Protein AF-S7QBZ3-F1 (afdb_monomer_lite)

Radius of gyration: 45.77 Å; chains: 1; bounding box: 124×115×125 Å

Secondary structure (DSSP, 8-state):
---PPPPTTHHHHHHHHHHHHHHHHHHHHHHHHHHH--HHHHHHHHHHHHHHHHHHHHHHHHHHHHHHHHHHHHHHHHHHHHHHHHHHHHHHHHHHH-TT-----S-S---HHHHHHHHHHHHHTTTSS-----------------PPPPPP--------S-S--------------------------------------PPPP-----------------PPPPPHHHHHHHHHHHHHHHHHHHHHHHHHHHHHHHHHHHHHHHHHHHHHHHHHHHHHHHHHHHHHHHHHHHHHHHHHHHHHHHHHHHHHHHHHHHHHHHHHHHHHHTS--------

Sequence (339 aa):
MARALPKRTDSLLASKSSLFNAIDDDLRDARRVHSHGQEEDLKYALQKTMSRIEELTSLLKEAYQTQTDLQTELTLAKSNLQLALSNNEMLEDALKRNPGRGQDVGWKRWSAREEENRRRISEESRTSGDEMHLDSPHPQAESSPTSPVMPPPSANGTSDSRFFKFRFGSGSGNATQQRALSPGTKTLTRSQSSVMPSSPLSPAPNPSPQPSHLASASLPSLIPAPSAKEFAEMKHKLEIVSKQLDEVKKELDQERTKRNSVSEEKERLEGELESLSQALFEEANKMVASERIKRAETEEELKQTLAEKTALKEALRLLERENGELRSASRPQTPASDA

Organism: Gloeophyllum trabeum (strain ATCC 11539 / FP-39264 / Madison 617) (NCBI:txid670483)

pLDDT: mean 74.39, std 20.66, range [31.95, 98.56]

InterPro domains:
  IPR009449 GDP/GTP exchange factor Sec2, N-terminal [PF06428] (232-327)

Foldseek 3Di:
DDDDDDDPPPVVVVVVVVLVVVVVVLVVQCVVCVVDNDPVSNVVSVVVVVVSVVVVVVVVVVVVVVVVVVVVVVVVVVVVVVVVVVVVVVVVVVCVVCVDDPPPPVPPPCPVVNVVVVVVVVVVVVPPDDDDDDDDDDDDDDDDDDDDDDDDDDDDDDDDDDPDPPPPDPDDDDDDDDDDDDDDDDDDDDDDDDDDDDDDDDDDDDDDDDDDDDDDDDDPPPPPDPDPVRVVVVVVVVVVVVVVVVVVVVVVVVVVVVVVVVVVVVVVVVVVVVVVVVVVVVVVVVVVVVVVVVVVVVVVVVVVVVVVVVVVVVVVVVVVVVVVVVVVVPPPPPPPPDD

Structure (mmCIF, N/CA/C/O backbone):
data_AF-S7QBZ3-F1
#
_entry.id   AF-S7QBZ3-F1
#
loop_
_atom_site.group_PDB
_atom_site.id
_atom_site.type_symbol
_atom_site.label_atom_id
_atom_site.label_alt_id
_atom_site.label_comp_id
_atom_site.label_asym_id
_atom_site.label_entity_id
_atom_site.label_seq_id
_atom_site.pdbx_PDB_ins_code
_atom_site.Cartn_x
_atom_site.Cartn_y
_atom_site.Cartn_z
_atom_site.occupancy
_atom_site.B_iso_or_equiv
_atom_site.auth_seq_id
_atom_site.auth_comp_id
_atom_site.auth_asym_id
_atom_site.auth_atom_id
_atom_site.pdbx_PDB_model_num
ATOM 1 N N . MET A 1 1 ? 16.854 2.256 46.334 1.00 52.56 1 MET A N 1
ATOM 2 C CA . MET A 1 1 ? 16.429 3.369 45.457 1.00 52.56 1 MET A CA 1
ATOM 3 C C . MET A 1 1 ? 16.474 2.890 44.011 1.00 52.56 1 MET A C 1
ATOM 5 O O . MET A 1 1 ? 17.561 2.761 43.464 1.00 52.56 1 MET A O 1
ATOM 9 N N . ALA A 1 2 ? 15.330 2.531 43.423 1.00 55.62 2 ALA A N 1
ATOM 10 C CA . ALA A 1 2 ? 15.261 2.095 42.027 1.00 55.62 2 ALA A CA 1
ATOM 11 C C . ALA A 1 2 ? 15.230 3.333 41.119 1.00 55.62 2 ALA A C 1
ATOM 13 O O . ALA A 1 2 ? 14.307 4.140 41.210 1.00 55.62 2 ALA A O 1
ATOM 14 N N . ARG A 1 3 ? 16.257 3.518 40.280 1.00 61.50 3 ARG A N 1
ATOM 15 C CA . ARG A 1 3 ? 16.249 4.556 39.240 1.00 61.50 3 ARG A CA 1
ATOM 16 C C . ARG A 1 3 ? 15.160 4.201 38.231 1.00 61.50 3 ARG A C 1
ATOM 18 O O . ARG A 1 3 ? 15.248 3.161 37.583 1.00 61.50 3 ARG A O 1
ATOM 25 N N . ALA A 1 4 ? 14.140 5.049 38.128 1.00 67.94 4 ALA A N 1
ATOM 26 C CA . ALA A 1 4 ? 13.130 4.934 37.088 1.00 67.94 4 ALA A CA 1
ATOM 27 C C . ALA A 1 4 ? 13.821 5.009 35.720 1.00 67.94 4 ALA A C 1
ATOM 29 O O . ALA A 1 4 ? 14.602 5.928 35.465 1.00 67.94 4 ALA A O 1
ATOM 30 N N . LEU A 1 5 ? 13.577 4.009 34.873 1.00 61.56 5 LEU A N 1
ATOM 31 C CA . LEU A 1 5 ? 14.129 3.973 33.525 1.00 61.56 5 LEU A CA 1
ATOM 32 C C . LEU A 1 5 ? 13.560 5.150 32.707 1.00 61.56 5 LEU A C 1
ATOM 34 O O . LEU A 1 5 ? 12.362 5.430 32.824 1.00 61.56 5 LEU A O 1
ATOM 38 N N . PRO A 1 6 ? 14.385 5.834 31.891 1.00 58.59 6 PRO A N 1
ATOM 39 C CA . PRO A 1 6 ? 13.934 6.934 31.045 1.00 58.59 6 PRO A CA 1
ATOM 40 C C . PRO A 1 6 ? 12.790 6.488 30.132 1.00 58.59 6 PRO A C 1
ATOM 42 O O . PRO A 1 6 ? 12.885 5.463 29.451 1.00 58.59 6 PRO A O 1
ATOM 45 N N . LYS A 1 7 ? 11.698 7.255 30.111 1.00 63.91 7 LYS A N 1
ATOM 46 C CA . LYS A 1 7 ? 10.570 6.992 29.218 1.00 63.91 7 LYS A CA 1
ATOM 47 C C . LYS A 1 7 ? 10.980 7.399 27.800 1.00 63.91 7 LYS A C 1
ATOM 49 O O . LYS A 1 7 ? 11.420 8.520 27.572 1.00 63.91 7 LYS A O 1
ATOM 54 N N . ARG A 1 8 ? 10.824 6.494 26.824 1.00 57.12 8 ARG A N 1
ATOM 55 C CA . ARG A 1 8 ? 11.214 6.712 25.409 1.00 57.12 8 ARG A CA 1
ATOM 56 C C . ARG A 1 8 ? 10.495 7.891 24.728 1.00 57.12 8 ARG A C 1
ATOM 58 O O . ARG A 1 8 ? 10.876 8.265 23.627 1.00 57.12 8 ARG A O 1
ATOM 65 N N . THR A 1 9 ? 9.486 8.485 25.359 1.00 63.09 9 THR A N 1
ATOM 66 C CA . THR A 1 9 ? 8.711 9.609 24.816 1.00 63.09 9 THR A CA 1
ATOM 67 C C . THR A 1 9 ? 9.383 10.973 24.977 1.00 63.09 9 THR A C 1
ATOM 69 O O . THR A 1 9 ? 9.014 11.909 24.271 1.00 63.09 9 THR A O 1
ATOM 72 N N . ASP A 1 10 ? 10.373 11.108 25.862 1.00 54.28 10 ASP A N 1
ATOM 73 C CA . ASP A 1 10 ? 10.847 12.436 26.280 1.00 54.28 10 ASP A CA 1
ATOM 74 C C . ASP A 1 10 ? 11.716 13.130 25.212 1.00 54.28 10 ASP A C 1
ATOM 76 O O . ASP A 1 10 ? 11.726 14.356 25.112 1.00 54.28 10 ASP A O 1
ATOM 80 N N . SER A 1 11 ? 12.375 12.365 24.334 1.00 57.25 11 SER A N 1
ATOM 81 C CA . SER A 1 11 ? 13.268 12.930 23.309 1.00 57.25 11 SER A CA 1
ATOM 82 C C . SER A 1 11 ? 12.527 13.592 22.137 1.00 57.25 11 SER A C 1
ATOM 84 O O . SER A 1 11 ? 13.072 14.493 21.505 1.00 57.25 11 SER A O 1
ATOM 86 N N . LEU A 1 12 ? 11.285 13.180 21.851 1.00 62.44 12 LEU A N 1
ATOM 87 C CA . LEU A 1 12 ? 10.464 13.744 20.766 1.00 62.44 12 LEU A CA 1
ATOM 88 C C . LEU A 1 12 ? 9.766 15.051 21.160 1.00 62.44 12 LEU A C 1
ATOM 90 O O . LEU A 1 12 ? 9.389 15.835 20.293 1.00 62.44 12 LEU A O 1
ATOM 94 N N . LEU A 1 13 ? 9.569 15.289 22.458 1.00 67.56 13 LEU A N 1
ATOM 95 C CA . LEU A 1 13 ? 8.934 16.511 22.954 1.00 67.56 13 LEU A CA 1
ATOM 96 C C . LEU A 1 13 ? 9.909 17.695 22.959 1.00 67.56 13 LEU A C 1
ATOM 98 O O . LEU A 1 13 ? 9.496 18.830 22.725 1.00 67.56 13 LEU A O 1
ATOM 102 N N . ALA A 1 14 ? 11.202 17.426 23.161 1.00 72.31 14 ALA A N 1
ATOM 103 C CA . ALA A 1 14 ? 12.240 18.451 23.219 1.00 72.31 14 ALA A CA 1
ATOM 104 C C . ALA A 1 14 ? 12.515 19.129 21.862 1.00 72.31 14 ALA A C 1
ATOM 106 O O . ALA A 1 14 ? 12.765 20.329 21.823 1.00 72.31 14 ALA A O 1
ATOM 107 N N . SER A 1 15 ? 12.441 18.402 20.741 1.00 71.44 15 SER A N 1
ATOM 108 C CA . SER A 1 15 ? 12.642 18.998 19.409 1.00 71.44 15 SER A CA 1
ATOM 109 C C . SER A 1 15 ? 11.437 19.826 18.950 1.00 71.44 15 SER A C 1
ATOM 111 O O . SER A 1 15 ? 11.595 20.875 18.326 1.00 71.44 15 SER A O 1
ATOM 113 N N . LYS A 1 16 ? 10.221 19.398 19.309 1.00 78.06 16 LYS A N 1
ATOM 114 C CA . LYS A 1 16 ? 8.973 20.076 18.930 1.00 78.06 16 LYS A CA 1
ATOM 115 C C . LYS A 1 16 ? 8.792 21.414 19.645 1.00 78.06 16 LYS A C 1
ATOM 117 O O . LYS A 1 16 ? 8.312 22.360 19.031 1.00 78.06 16 LYS A O 1
ATOM 122 N N . SER A 1 17 ? 9.205 21.529 20.907 1.00 83.31 17 SER A N 1
ATOM 123 C CA . SER A 1 17 ? 9.094 22.792 21.653 1.00 83.31 17 SER A CA 1
ATOM 124 C C . SER A 1 17 ? 9.942 23.911 21.037 1.00 83.31 17 SER A C 1
ATOM 126 O O . SER A 1 17 ? 9.476 25.043 20.928 1.00 83.31 17 SER A O 1
ATOM 128 N N . SER A 1 18 ? 11.143 23.589 20.544 1.00 89.38 18 SER A N 1
ATOM 129 C CA . SER A 1 18 ? 11.993 24.549 19.827 1.00 89.38 18 SER A CA 1
ATOM 130 C C . SER A 1 18 ? 11.351 25.042 18.528 1.00 89.38 18 SER A C 1
ATOM 132 O O . SER A 1 18 ? 11.519 26.203 18.158 1.00 89.38 18 SER A O 1
ATOM 134 N N . LEU A 1 19 ? 10.615 24.169 17.836 1.00 90.44 19 LEU A N 1
ATOM 135 C CA . LEU A 1 19 ? 9.916 24.496 16.598 1.00 90.44 19 LEU A CA 1
ATOM 136 C C . LEU A 1 19 ? 8.794 25.519 16.853 1.00 90.44 19 LEU A C 1
ATOM 138 O O . LEU A 1 19 ? 8.700 26.533 16.166 1.00 90.44 19 LEU A O 1
ATOM 142 N N . PHE A 1 20 ? 7.951 25.288 17.858 1.00 92.00 20 PHE A N 1
ATOM 143 C CA . PHE A 1 20 ? 6.832 26.191 18.139 1.00 92.00 20 PHE A CA 1
ATOM 144 C C . PHE A 1 20 ? 7.291 27.574 18.603 1.00 92.00 20 PHE A C 1
ATOM 146 O O . PHE A 1 20 ? 6.767 28.569 18.113 1.00 92.00 20 PHE A O 1
ATOM 153 N N . ASN A 1 21 ? 8.342 27.647 19.424 1.00 94.56 21 ASN A N 1
ATOM 154 C CA . ASN A 1 21 ? 8.907 28.931 19.845 1.00 94.56 21 ASN A CA 1
ATOM 155 C C . ASN A 1 21 ? 9.403 29.765 18.650 1.00 94.56 21 ASN A C 1
ATOM 157 O O . ASN A 1 21 ? 9.122 30.957 18.574 1.00 94.56 21 ASN A O 1
ATOM 161 N N . ALA A 1 22 ? 10.072 29.134 17.678 1.00 93.81 22 ALA A N 1
ATOM 162 C CA . ALA A 1 22 ? 10.520 29.829 16.470 1.00 93.81 22 ALA A CA 1
ATOM 163 C C . ALA A 1 22 ? 9.348 30.337 15.607 1.00 93.81 22 ALA A C 1
ATOM 165 O O . ALA A 1 22 ? 9.436 31.414 15.029 1.00 93.81 22 ALA A O 1
ATOM 166 N N . ILE A 1 23 ? 8.229 29.600 15.552 1.00 94.94 23 ILE A N 1
ATOM 167 C CA . ILE A 1 23 ? 7.015 30.046 14.842 1.00 94.94 23 ILE A CA 1
ATOM 168 C C . ILE A 1 23 ? 6.419 31.276 15.524 1.00 94.94 23 ILE A C 1
ATOM 170 O O . ILE A 1 23 ? 6.017 32.220 14.846 1.00 94.94 23 ILE A O 1
ATOM 174 N N . ASP A 1 24 ? 6.359 31.276 16.854 1.00 95.81 24 ASP A N 1
ATOM 175 C CA . ASP A 1 24 ? 5.837 32.411 17.610 1.00 95.81 24 ASP A CA 1
ATOM 176 C C . ASP A 1 24 ? 6.687 33.669 17.400 1.00 95.81 24 ASP A C 1
ATOM 178 O O . ASP A 1 24 ? 6.136 34.762 17.229 1.00 95.81 24 ASP A O 1
ATOM 182 N N . ASP A 1 25 ? 8.012 33.520 17.355 1.00 95.25 25 ASP A N 1
ATOM 183 C CA . ASP A 1 25 ? 8.932 34.614 17.045 1.00 95.25 25 ASP A CA 1
ATOM 184 C C . ASP A 1 25 ? 8.745 35.123 15.608 1.00 95.25 25 ASP A C 1
ATOM 186 O O . ASP A 1 25 ? 8.641 36.334 15.396 1.00 95.25 25 ASP A O 1
ATOM 190 N N . ASP A 1 26 ? 8.591 34.227 14.631 1.00 94.12 26 ASP A N 1
ATOM 191 C CA . ASP A 1 26 ? 8.336 34.586 13.231 1.00 94.12 26 ASP A CA 1
ATOM 192 C C . ASP A 1 26 ? 6.996 35.310 13.052 1.00 94.12 26 ASP A C 1
ATOM 194 O O . ASP A 1 26 ? 6.901 36.292 12.316 1.00 94.12 26 ASP A O 1
ATOM 198 N N . LEU A 1 27 ? 5.952 34.887 13.770 1.00 95.44 27 LEU A N 1
ATOM 199 C CA . LEU A 1 27 ? 4.648 35.552 13.758 1.00 95.44 27 LEU A CA 1
ATOM 200 C C . LEU A 1 27 ? 4.687 36.927 14.432 1.00 95.44 27 LEU A C 1
ATOM 202 O O . LEU A 1 27 ? 3.927 37.822 14.051 1.00 95.44 27 LEU A O 1
ATOM 206 N N . ARG A 1 28 ? 5.530 37.114 15.451 1.00 96.25 28 ARG A N 1
ATOM 207 C CA . ARG A 1 28 ? 5.766 38.434 16.055 1.00 96.25 28 ARG A CA 1
ATOM 208 C C . ARG A 1 28 ? 6.508 39.344 15.084 1.00 96.25 28 ARG A C 1
ATOM 210 O O . ARG A 1 28 ? 6.116 40.501 14.932 1.00 96.25 28 ARG A O 1
ATOM 217 N N . ASP A 1 29 ? 7.522 38.818 14.404 1.00 95.44 29 ASP A N 1
ATOM 218 C CA . ASP A 1 29 ? 8.294 39.543 13.397 1.00 95.44 29 ASP A CA 1
ATOM 219 C C . ASP A 1 29 ? 7.407 39.965 12.218 1.00 95.44 29 ASP A C 1
ATOM 221 O O . ASP A 1 29 ? 7.353 41.147 11.882 1.00 95.44 29 ASP A O 1
ATOM 225 N N . ALA A 1 30 ? 6.586 39.050 11.694 1.00 95.50 30 ALA A N 1
ATOM 226 C CA . ALA A 1 30 ? 5.626 39.334 10.630 1.00 95.50 30 ALA A CA 1
ATOM 227 C C . ALA A 1 30 ? 4.625 40.438 11.016 1.00 95.50 30 ALA A C 1
ATOM 229 O O . ALA A 1 30 ? 4.335 41.319 10.208 1.00 95.50 30 ALA A O 1
ATOM 230 N N . ARG A 1 31 ? 4.131 40.460 12.265 1.00 96.50 31 ARG A N 1
ATOM 231 C CA . ARG A 1 31 ? 3.261 41.549 12.761 1.00 96.50 31 ARG A CA 1
ATOM 232 C C . ARG A 1 31 ? 3.998 42.886 12.872 1.00 96.50 31 ARG A C 1
ATOM 234 O O . ARG A 1 31 ? 3.418 43.932 12.565 1.00 96.50 31 ARG A O 1
ATOM 241 N N . ARG A 1 32 ? 5.266 42.875 13.301 1.00 97.19 32 ARG A N 1
ATOM 242 C CA . ARG A 1 32 ? 6.101 44.088 13.354 1.00 97.19 32 ARG A CA 1
ATOM 243 C C . ARG A 1 32 ? 6.315 44.650 11.949 1.00 97.19 32 ARG A C 1
ATOM 245 O O . ARG A 1 32 ? 6.078 45.833 11.722 1.00 97.19 32 ARG A O 1
ATOM 252 N N . VAL A 1 33 ? 6.699 43.792 11.010 1.00 97.19 33 VAL A N 1
ATOM 253 C CA . VAL A 1 33 ? 6.926 44.144 9.605 1.00 97.19 33 VAL A CA 1
ATOM 254 C C . VAL A 1 33 ? 5.639 44.617 8.930 1.00 97.19 33 VAL A C 1
ATOM 256 O O . VAL A 1 33 ? 5.659 45.599 8.203 1.00 97.19 33 VAL A O 1
ATOM 259 N N . HIS A 1 34 ? 4.494 44.003 9.223 1.00 95.19 34 HIS A N 1
ATOM 260 C CA . HIS A 1 34 ? 3.218 44.439 8.658 1.00 95.19 34 HIS A CA 1
ATOM 261 C C . HIS A 1 34 ? 2.820 45.864 9.080 1.00 95.19 34 HIS A C 1
ATOM 263 O O . HIS A 1 34 ? 2.194 46.582 8.307 1.00 95.19 34 HIS A O 1
ATOM 269 N N . SER A 1 35 ? 3.169 46.276 10.303 1.00 96.62 35 SER A N 1
ATOM 270 C CA . SER A 1 35 ? 2.788 47.589 10.841 1.00 96.62 35 SER A CA 1
ATOM 271 C C . SER A 1 35 ? 3.767 48.712 10.488 1.00 96.62 35 SER A C 1
ATOM 273 O O . SER A 1 35 ? 3.336 49.851 10.337 1.00 96.62 35 SER A O 1
ATOM 275 N N . HIS A 1 36 ? 5.064 48.410 10.368 1.00 95.94 36 HIS A N 1
ATOM 276 C CA . HIS A 1 36 ? 6.112 49.431 10.222 1.00 95.94 36 HIS A CA 1
ATOM 277 C C . HIS A 1 36 ? 7.213 49.076 9.205 1.00 95.94 36 HIS A C 1
ATOM 279 O O . HIS A 1 36 ? 8.163 49.841 9.055 1.00 95.94 36 HIS A O 1
ATOM 285 N N . GLY A 1 37 ? 7.141 47.912 8.559 1.00 93.25 37 GLY A N 1
ATOM 286 C CA . GLY A 1 37 ? 8.181 47.409 7.662 1.00 93.25 37 GLY A CA 1
ATOM 287 C C . GLY A 1 37 ? 8.100 47.995 6.257 1.00 93.25 37 GLY A C 1
ATOM 288 O O . GLY A 1 37 ? 7.039 48.423 5.797 1.00 93.25 37 GLY A O 1
ATOM 289 N N . GLN A 1 38 ? 9.239 47.999 5.567 1.00 97.44 38 GLN A N 1
ATOM 290 C CA . GLN A 1 38 ? 9.286 48.315 4.142 1.00 97.44 38 GLN A CA 1
ATOM 291 C C . GLN A 1 38 ? 8.861 47.099 3.307 1.00 97.44 38 GLN A C 1
ATOM 293 O O . GLN A 1 38 ? 8.749 45.980 3.809 1.00 97.44 38 GLN A O 1
ATOM 298 N N . GLU A 1 39 ? 8.626 47.308 2.010 1.00 96.56 39 GLU A N 1
ATOM 299 C CA . GLU A 1 39 ? 8.200 46.239 1.096 1.00 96.56 39 GLU A CA 1
ATOM 300 C C . GLU A 1 39 ? 9.163 45.036 1.108 1.00 96.56 39 GLU A C 1
ATOM 302 O O . GLU A 1 39 ? 8.723 43.887 1.094 1.00 96.56 39 GLU A O 1
ATOM 307 N N . GLU A 1 40 ? 10.470 45.288 1.201 1.00 96.88 40 GLU A N 1
ATOM 308 C CA . GLU A 1 40 ? 11.492 44.235 1.240 1.00 96.88 40 GLU A CA 1
ATOM 309 C C . GLU A 1 40 ? 11.440 43.405 2.533 1.00 96.88 40 GLU A C 1
ATOM 311 O O . GLU A 1 40 ? 11.560 42.180 2.482 1.00 96.88 40 GLU A O 1
ATOM 316 N N . ASP A 1 41 ? 11.157 44.034 3.679 1.00 95.19 41 ASP A N 1
ATOM 317 C CA . ASP A 1 41 ? 10.958 43.316 4.943 1.00 95.19 41 ASP A CA 1
ATOM 318 C C . ASP A 1 41 ? 9.731 42.402 4.856 1.00 95.19 41 ASP A C 1
ATOM 320 O O . ASP A 1 41 ? 9.748 41.270 5.344 1.00 95.19 41 ASP A O 1
ATOM 324 N N . LEU A 1 42 ? 8.659 42.877 4.207 1.00 95.50 42 LEU A N 1
ATOM 325 C CA . LEU A 1 42 ? 7.436 42.102 4.014 1.00 95.50 42 LEU A CA 1
ATOM 326 C C . LEU A 1 42 ? 7.686 40.885 3.121 1.00 95.50 42 LEU A C 1
ATOM 328 O O . LEU A 1 42 ? 7.234 39.789 3.456 1.00 95.50 42 LEU A O 1
ATOM 332 N N . LYS A 1 43 ? 8.435 41.048 2.022 1.00 96.06 43 LYS A N 1
ATOM 333 C CA . LYS A 1 43 ? 8.854 39.931 1.158 1.00 96.06 43 LYS A CA 1
ATOM 334 C C . LYS A 1 43 ? 9.659 38.901 1.944 1.00 96.06 43 LYS A C 1
ATOM 336 O O . LYS A 1 43 ? 9.363 37.711 1.855 1.00 96.06 43 LYS A O 1
ATOM 341 N N . TYR A 1 44 ? 10.617 39.349 2.754 1.00 96.75 44 TYR A N 1
ATOM 342 C CA . TYR A 1 44 ? 11.428 38.461 3.584 1.00 96.75 44 TYR A CA 1
ATOM 343 C C . TYR A 1 44 ? 10.589 37.707 4.628 1.00 96.75 44 TYR A C 1
ATOM 345 O O . TYR A 1 44 ? 10.700 36.486 4.745 1.00 96.75 44 TYR A O 1
ATOM 353 N N . ALA A 1 45 ? 9.695 38.398 5.343 1.00 96.25 45 ALA A N 1
ATOM 354 C CA . ALA A 1 45 ? 8.799 37.776 6.319 1.00 96.25 45 ALA A CA 1
ATOM 355 C C . ALA A 1 45 ? 7.850 36.754 5.662 1.00 96.25 45 ALA A C 1
ATOM 357 O O . ALA A 1 45 ? 7.651 35.655 6.186 1.00 96.25 45 ALA A O 1
ATOM 358 N N . LEU A 1 46 ? 7.303 37.070 4.484 1.00 94.94 46 LEU A N 1
ATOM 359 C CA . LEU A 1 46 ? 6.483 36.138 3.706 1.00 94.94 46 LEU A CA 1
ATOM 360 C C . LEU A 1 46 ? 7.285 34.912 3.267 1.00 94.94 46 LEU A C 1
ATOM 362 O O . LEU A 1 46 ? 6.831 33.789 3.465 1.00 94.94 46 LEU A O 1
ATOM 366 N N . GLN A 1 47 ? 8.496 35.100 2.746 1.00 97.06 47 GLN A N 1
ATOM 367 C CA . GLN A 1 47 ? 9.360 33.986 2.361 1.00 97.06 47 GLN A CA 1
ATOM 368 C C . GLN A 1 47 ? 9.678 33.084 3.563 1.00 97.06 47 GLN A C 1
ATOM 370 O O . GLN A 1 47 ? 9.575 31.863 3.462 1.00 97.06 47 GLN A O 1
ATOM 375 N N . LYS A 1 48 ? 9.986 33.674 4.724 1.00 96.19 48 LYS A N 1
ATOM 376 C CA . LYS A 1 48 ? 10.254 32.932 5.961 1.00 96.19 48 LYS A CA 1
ATOM 377 C C . LYS A 1 48 ? 9.041 32.115 6.420 1.00 96.19 48 LYS A C 1
ATOM 379 O O . LYS A 1 48 ? 9.180 30.936 6.741 1.00 96.19 48 LYS A O 1
ATOM 384 N N . THR A 1 49 ? 7.843 32.706 6.399 1.00 93.81 49 THR A N 1
ATOM 385 C CA . THR A 1 49 ? 6.604 31.982 6.745 1.00 93.81 49 THR A CA 1
ATOM 386 C C . THR A 1 49 ? 6.283 30.875 5.740 1.00 93.81 49 THR A C 1
ATOM 388 O O . THR A 1 49 ? 5.851 29.801 6.152 1.00 93.81 49 THR A O 1
ATOM 391 N N . MET A 1 50 ? 6.563 31.076 4.449 1.00 94.62 50 MET A N 1
ATOM 392 C CA . MET A 1 50 ? 6.404 30.046 3.419 1.00 94.62 50 MET A CA 1
ATOM 393 C C . MET A 1 50 ? 7.341 28.856 3.654 1.00 94.62 50 MET A C 1
ATOM 395 O O . MET A 1 50 ? 6.861 27.727 3.735 1.00 94.62 50 MET A O 1
ATOM 399 N N . SER A 1 51 ? 8.638 29.094 3.884 1.00 96.19 51 SER A N 1
ATOM 400 C CA . SER A 1 51 ? 9.586 28.035 4.265 1.00 96.19 51 SER A CA 1
ATOM 401 C C . SER A 1 51 ? 9.139 27.288 5.520 1.00 96.19 51 SER A C 1
ATOM 403 O O . SER A 1 51 ? 9.269 26.067 5.610 1.00 96.19 51 SER A O 1
ATOM 405 N N . ARG A 1 52 ? 8.539 27.997 6.482 1.00 93.81 52 ARG A N 1
ATOM 406 C CA . ARG A 1 52 ? 8.026 27.362 7.692 1.00 93.81 52 ARG A CA 1
ATOM 407 C C . ARG A 1 52 ? 6.809 26.475 7.442 1.00 93.81 52 ARG A C 1
ATOM 409 O O . ARG A 1 52 ? 6.697 25.404 8.036 1.00 93.81 52 ARG A O 1
ATOM 416 N N . ILE A 1 53 ? 5.904 26.901 6.567 1.00 94.50 53 ILE A N 1
ATOM 417 C CA . ILE A 1 53 ? 4.758 26.092 6.143 1.00 94.50 53 ILE A CA 1
ATOM 418 C C . ILE A 1 53 ? 5.238 24.828 5.420 1.00 94.50 53 ILE A C 1
ATOM 420 O O . ILE A 1 53 ? 4.690 23.751 5.659 1.00 94.50 53 ILE A O 1
ATOM 424 N N . GLU A 1 54 ? 6.274 24.925 4.587 1.00 95.25 54 GLU A N 1
ATOM 425 C CA . GLU A 1 54 ? 6.880 23.770 3.912 1.00 95.25 54 GLU A CA 1
ATOM 426 C C . GLU A 1 54 ? 7.475 22.771 4.919 1.00 95.25 54 GLU A C 1
ATOM 428 O O . GLU A 1 54 ? 7.180 21.576 4.843 1.00 95.25 54 GLU A O 1
ATOM 433 N N . GLU A 1 55 ? 8.221 23.249 5.920 1.00 93.06 55 GLU A N 1
ATOM 434 C CA . GLU A 1 55 ? 8.743 22.418 7.016 1.00 93.06 55 GLU A CA 1
ATOM 435 C C . GLU A 1 55 ? 7.626 21.732 7.815 1.00 93.06 55 GLU A C 1
ATOM 437 O O . GLU A 1 55 ? 7.676 20.522 8.043 1.00 93.06 55 GLU A O 1
ATOM 442 N N . LEU A 1 56 ? 6.588 22.478 8.212 1.00 90.50 56 LEU A N 1
ATOM 443 C CA . LEU A 1 56 ? 5.437 21.922 8.930 1.00 90.50 56 LEU A CA 1
ATOM 444 C C . LEU A 1 56 ? 4.689 20.886 8.088 1.00 90.50 56 LEU A C 1
ATOM 446 O O . LEU A 1 56 ? 4.253 19.864 8.613 1.00 90.50 56 LEU A O 1
ATOM 450 N N . THR A 1 57 ? 4.579 21.116 6.780 1.00 92.00 57 THR A N 1
ATOM 451 C CA . THR A 1 57 ? 3.974 20.164 5.842 1.00 92.00 57 THR A CA 1
ATOM 452 C C . THR A 1 57 ? 4.810 18.889 5.738 1.00 92.00 57 THR A C 1
ATOM 454 O O . THR A 1 57 ? 4.249 17.793 5.710 1.00 92.00 57 THR A O 1
ATOM 457 N N . SER A 1 58 ? 6.141 19.003 5.722 1.00 89.25 58 SER A N 1
ATOM 458 C CA . SER A 1 58 ? 7.045 17.848 5.744 1.00 89.25 58 SER A CA 1
ATOM 459 C C . SER A 1 58 ? 6.907 17.048 7.042 1.00 89.25 58 SER A C 1
ATOM 461 O O . SER A 1 58 ? 6.711 15.834 6.994 1.00 89.25 58 SER A O 1
ATOM 463 N N . LEU A 1 59 ? 6.915 17.722 8.196 1.00 89.06 59 LEU A N 1
ATOM 464 C CA . LEU A 1 59 ? 6.726 17.086 9.505 1.00 89.06 59 LEU A CA 1
ATOM 465 C C . LEU A 1 59 ? 5.352 16.420 9.636 1.00 89.06 59 LEU A C 1
ATOM 467 O O . LEU A 1 59 ? 5.235 15.360 10.245 1.00 89.06 59 LEU A O 1
ATOM 471 N N . LEU A 1 60 ? 4.309 17.016 9.053 1.00 86.75 60 LEU A N 1
ATOM 472 C CA . LEU A 1 60 ? 2.974 16.425 9.026 1.00 86.75 60 LEU A CA 1
ATOM 473 C C . LEU A 1 60 ? 2.952 15.135 8.194 1.00 86.75 60 LEU A C 1
ATOM 475 O O . LEU A 1 60 ? 2.387 14.138 8.639 1.00 86.75 60 LEU A O 1
ATOM 479 N N . LYS A 1 61 ? 3.589 15.126 7.015 1.00 83.12 61 LYS A N 1
ATOM 480 C CA . LYS A 1 61 ? 3.724 13.916 6.185 1.00 83.12 61 LYS A CA 1
ATOM 481 C C . LYS A 1 61 ? 4.483 12.810 6.921 1.00 83.12 61 LYS A C 1
ATOM 483 O O . LYS A 1 61 ? 4.033 11.669 6.924 1.00 83.12 61 LYS A O 1
ATOM 488 N N . GLU A 1 62 ? 5.585 13.149 7.586 1.00 86.12 62 GLU A N 1
ATOM 489 C CA . GLU A 1 62 ? 6.361 12.207 8.403 1.00 86.12 62 GLU A CA 1
ATOM 490 C C . GLU A 1 62 ? 5.540 11.660 9.585 1.00 86.12 62 GLU A C 1
ATOM 492 O O . GLU A 1 62 ? 5.551 10.460 9.863 1.00 86.12 62 GLU A O 1
ATOM 497 N N . ALA A 1 63 ? 4.756 12.511 10.252 1.00 82.00 63 ALA A N 1
ATOM 498 C CA . ALA A 1 63 ? 3.863 12.091 11.328 1.00 82.00 63 ALA A CA 1
ATOM 499 C C . ALA A 1 63 ? 2.779 11.112 10.837 1.00 82.00 63 ALA A C 1
ATOM 501 O O . ALA A 1 63 ? 2.523 10.108 11.498 1.00 82.00 63 ALA A O 1
ATOM 502 N N . TYR A 1 64 ? 2.180 11.352 9.666 1.00 82.56 64 TYR A N 1
ATOM 503 C CA . TYR A 1 64 ? 1.216 10.416 9.074 1.00 82.56 64 TYR A CA 1
ATOM 504 C C . TYR A 1 64 ? 1.858 9.088 8.661 1.00 82.56 64 TYR A C 1
ATOM 506 O O . TYR A 1 64 ? 1.257 8.030 8.866 1.00 82.56 64 TYR A O 1
ATOM 514 N N . GLN A 1 65 ? 3.080 9.123 8.125 1.00 83.88 65 GLN A N 1
ATOM 515 C CA . GLN A 1 65 ? 3.820 7.907 7.790 1.00 83.88 65 GLN A CA 1
ATOM 516 C C . GLN A 1 65 ? 4.105 7.078 9.047 1.00 83.88 65 GLN A C 1
ATOM 518 O O . GLN A 1 65 ? 3.710 5.919 9.121 1.00 83.88 65 GLN A O 1
ATOM 523 N N . THR A 1 66 ? 4.693 7.692 10.077 1.00 78.19 66 THR A N 1
ATOM 524 C CA . THR A 1 66 ? 4.998 7.008 11.347 1.00 78.19 66 THR A CA 1
ATOM 525 C C . THR A 1 66 ? 3.744 6.489 12.054 1.00 78.19 66 THR A C 1
ATOM 527 O O . THR A 1 66 ? 3.772 5.411 12.645 1.00 78.19 66 THR A O 1
ATOM 530 N N . GLN A 1 67 ? 2.620 7.207 11.972 1.00 85.56 67 GLN A N 1
ATOM 531 C CA . GLN A 1 67 ? 1.329 6.724 12.464 1.00 85.56 67 GLN A CA 1
ATOM 532 C C . GLN A 1 67 ? 0.873 5.461 11.723 1.00 85.56 67 GLN A C 1
ATOM 534 O O . GLN A 1 67 ? 0.425 4.508 12.363 1.00 85.56 67 GLN A O 1
ATOM 539 N N . THR A 1 68 ? 0.988 5.453 10.394 1.00 75.88 68 THR A N 1
ATOM 540 C CA . THR A 1 68 ? 0.627 4.299 9.561 1.00 75.88 68 THR A CA 1
ATOM 541 C C . THR A 1 68 ? 1.505 3.099 9.910 1.00 75.88 68 THR A C 1
ATOM 543 O O . THR A 1 68 ? 0.981 2.020 10.183 1.00 75.88 68 THR A O 1
ATOM 546 N N . ASP A 1 69 ? 2.819 3.301 10.023 1.00 75.50 69 ASP A N 1
ATOM 547 C CA . ASP A 1 69 ? 3.772 2.252 10.396 1.00 75.50 69 ASP A CA 1
ATOM 548 C C . ASP A 1 69 ? 3.425 1.654 11.772 1.00 75.50 69 ASP A C 1
ATOM 550 O O . ASP A 1 69 ? 3.248 0.441 11.895 1.00 75.50 69 ASP A O 1
ATOM 554 N N . LEU A 1 70 ? 3.191 2.487 12.793 1.00 82.75 70 LEU A N 1
ATOM 555 C CA . LEU A 1 70 ? 2.788 2.021 14.128 1.00 82.75 70 LEU A CA 1
ATOM 556 C C . LEU A 1 70 ? 1.450 1.266 14.122 1.00 82.75 70 LEU A C 1
ATOM 558 O O . LEU A 1 70 ? 1.273 0.306 14.877 1.00 82.75 70 LEU A O 1
ATOM 562 N N . GLN A 1 71 ? 0.497 1.669 13.281 1.00 81.62 71 GLN A N 1
ATOM 563 C CA . GLN A 1 71 ? -0.773 0.960 13.133 1.00 81.62 71 GLN A CA 1
ATOM 564 C C . GLN A 1 71 ? -0.573 -0.425 12.499 1.00 81.62 71 GLN A C 1
ATOM 566 O O . GLN A 1 71 ? -1.202 -1.396 12.939 1.00 81.62 71 GLN A O 1
ATOM 571 N N . THR A 1 72 ? 0.326 -0.546 11.516 1.00 86.31 72 THR A N 1
ATOM 572 C CA . THR A 1 72 ? 0.689 -1.851 10.943 1.00 86.31 72 THR A CA 1
ATOM 573 C C . THR A 1 72 ? 1.391 -2.738 11.971 1.00 86.31 72 THR A C 1
ATOM 575 O O . THR A 1 72 ? 0.989 -3.889 12.144 1.00 86.31 72 THR A O 1
ATOM 578 N N . GLU A 1 73 ? 2.343 -2.202 12.744 1.00 79.69 73 GLU A N 1
ATOM 579 C CA . GLU A 1 73 ? 3.025 -2.934 13.81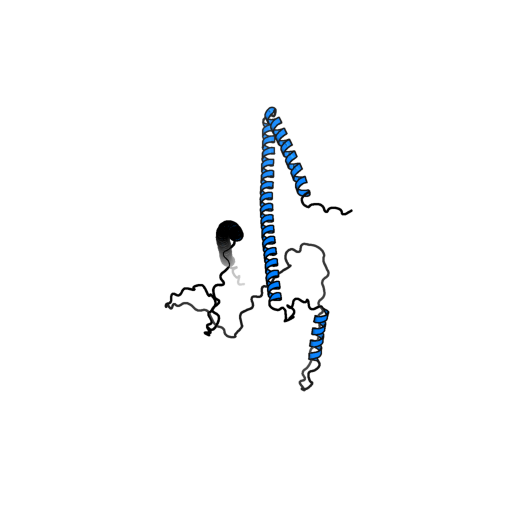9 1.00 79.69 73 GLU A CA 1
ATOM 580 C C . GLU A 1 73 ? 2.044 -3.424 14.889 1.00 79.69 73 GLU A C 1
ATOM 582 O O . GLU A 1 73 ? 2.089 -4.589 15.292 1.00 79.69 73 GLU A O 1
ATOM 587 N N . LEU A 1 74 ? 1.110 -2.570 15.322 1.00 85.81 74 LEU A N 1
ATOM 588 C CA . LEU A 1 74 ? 0.075 -2.942 16.286 1.00 85.81 74 LEU A CA 1
ATOM 589 C C . LEU A 1 74 ? -0.813 -4.071 15.748 1.00 85.81 74 LEU A C 1
ATOM 591 O O . LEU A 1 74 ? -1.182 -4.981 16.492 1.00 85.81 74 LEU A O 1
ATOM 595 N N . THR A 1 75 ? -1.155 -4.022 14.462 1.00 79.69 75 THR A N 1
ATOM 596 C CA . THR A 1 75 ? -1.975 -5.047 13.802 1.00 79.69 75 THR A CA 1
ATOM 597 C C . THR A 1 75 ? -1.231 -6.380 13.724 1.00 79.69 75 THR A C 1
ATOM 599 O O . THR A 1 75 ? -1.785 -7.415 14.100 1.00 79.69 75 THR A O 1
ATOM 602 N N . LEU A 1 76 ? 0.050 -6.359 13.344 1.00 84.25 76 LEU A N 1
ATOM 603 C CA . LEU A 1 76 ? 0.914 -7.542 13.345 1.00 84.25 76 LEU A CA 1
ATOM 604 C C . LEU A 1 76 ? 1.073 -8.125 14.755 1.00 84.25 76 LEU A C 1
ATOM 606 O O . LEU A 1 76 ? 0.948 -9.335 14.941 1.00 84.25 76 LEU A O 1
ATOM 610 N N . ALA A 1 77 ? 1.282 -7.281 15.767 1.00 84.50 77 ALA A N 1
ATOM 611 C CA . ALA A 1 77 ? 1.381 -7.710 17.159 1.00 84.50 77 ALA A CA 1
ATOM 612 C C . ALA A 1 77 ? 0.083 -8.371 17.655 1.00 84.50 77 ALA A C 1
ATOM 614 O O . ALA A 1 77 ? 0.140 -9.414 18.310 1.00 84.50 77 ALA A O 1
ATOM 615 N N . LYS A 1 78 ? -1.086 -7.816 17.300 1.00 83.88 78 LYS A N 1
ATOM 616 C CA . LYS A 1 78 ? -2.397 -8.417 17.600 1.00 83.88 78 LYS A CA 1
ATOM 617 C C . LYS A 1 78 ? -2.566 -9.780 16.927 1.00 83.88 78 LYS A C 1
ATOM 619 O O . LYS A 1 78 ? -2.947 -10.732 17.603 1.00 83.88 78 LYS A O 1
ATOM 624 N N . SER A 1 79 ? -2.232 -9.893 15.639 1.00 90.00 79 SER A N 1
ATOM 625 C CA . SER A 1 79 ? -2.293 -11.164 14.903 1.00 90.00 79 SER A CA 1
ATOM 626 C C . SER A 1 79 ? -1.359 -12.219 15.507 1.00 90.00 79 SER A C 1
ATOM 628 O O . SER A 1 79 ? -1.749 -13.372 15.679 1.00 90.00 79 SER A O 1
ATOM 630 N N . ASN A 1 80 ? -0.137 -11.830 15.884 1.00 79.19 80 ASN A N 1
ATOM 631 C CA . ASN A 1 80 ? 0.825 -12.726 16.530 1.00 79.19 80 ASN A CA 1
ATOM 632 C C . ASN A 1 80 ? 0.331 -13.206 17.899 1.00 79.19 80 ASN A C 1
ATOM 634 O O . ASN A 1 80 ? 0.460 -14.387 18.220 1.00 79.19 80 ASN A O 1
ATOM 638 N N . LEU A 1 81 ? -0.264 -12.312 18.694 1.00 93.88 81 LEU A N 1
ATOM 639 C CA . LEU A 1 81 ? -0.871 -12.681 19.971 1.00 93.88 81 LEU A CA 1
ATOM 640 C C . LEU A 1 81 ? -2.046 -13.643 19.768 1.00 93.88 81 LEU A C 1
ATOM 642 O O . LEU A 1 81 ? -2.145 -14.637 20.480 1.00 93.88 81 LEU A O 1
ATOM 646 N N . GLN A 1 82 ? -2.903 -13.392 18.777 1.00 90.94 82 GLN A N 1
ATOM 647 C CA . GLN A 1 82 ? -4.027 -14.268 18.451 1.00 90.94 82 GLN A CA 1
ATOM 648 C C . GLN A 1 82 ? -3.561 -15.666 18.025 1.00 90.94 82 GLN A C 1
ATOM 650 O O . GLN A 1 82 ? -4.110 -16.663 18.492 1.00 90.94 82 GLN A O 1
ATOM 655 N N . LEU A 1 83 ? -2.513 -15.755 17.201 1.00 91.94 83 LEU A N 1
ATOM 656 C CA . LEU A 1 83 ? -1.906 -17.031 16.824 1.00 91.94 83 LEU A CA 1
ATOM 657 C C . LEU A 1 83 ? -1.318 -17.752 18.043 1.00 91.94 83 LEU A C 1
ATOM 659 O O . LEU A 1 83 ? -1.500 -18.956 18.187 1.00 91.94 83 LEU A O 1
ATOM 663 N N . ALA A 1 84 ? -0.645 -17.029 18.942 1.00 86.38 84 ALA A N 1
ATOM 664 C CA . ALA A 1 84 ? -0.119 -17.603 20.177 1.00 86.38 84 ALA A CA 1
ATOM 665 C C . ALA A 1 84 ? -1.237 -18.143 21.086 1.00 86.38 84 ALA A C 1
ATOM 667 O O . ALA A 1 84 ? -1.096 -19.233 21.636 1.00 86.38 84 ALA A O 1
ATOM 668 N N . LEU A 1 85 ? -2.360 -17.425 21.202 1.00 87.50 85 LEU A N 1
ATOM 669 C CA . LEU A 1 85 ? -3.535 -17.880 21.950 1.00 87.50 85 LEU A CA 1
ATOM 670 C C . LEU A 1 85 ? -4.163 -19.130 21.319 1.00 87.50 85 LEU A C 1
ATOM 672 O O . LEU A 1 85 ? -4.408 -20.095 22.035 1.00 87.50 85 LEU A O 1
ATOM 676 N N . SER A 1 86 ? -4.344 -19.158 19.995 1.00 92.50 86 SER A N 1
ATOM 677 C CA . SER A 1 86 ? -4.869 -20.333 19.284 1.00 92.50 86 SER A CA 1
ATOM 678 C C . SER A 1 86 ? -3.930 -21.541 19.383 1.00 92.50 86 SER A C 1
ATOM 680 O O . SER A 1 86 ? -4.378 -22.660 19.622 1.00 92.50 86 SER A O 1
ATOM 682 N N . ASN A 1 87 ? -2.614 -21.324 19.282 1.00 91.12 87 ASN A N 1
ATOM 683 C CA . ASN A 1 87 ? -1.618 -22.373 19.497 1.00 91.12 87 ASN A CA 1
ATOM 684 C C . ASN A 1 87 ? -1.707 -22.941 20.918 1.00 91.12 87 ASN A C 1
ATOM 686 O O . ASN A 1 87 ? -1.669 -24.158 21.083 1.00 91.12 87 ASN A O 1
ATOM 690 N N . ASN A 1 88 ? -1.858 -22.085 21.933 1.00 93.50 88 ASN A N 1
ATOM 691 C CA . ASN A 1 88 ? -2.039 -22.527 23.314 1.00 93.50 88 ASN A CA 1
ATOM 692 C C . ASN A 1 88 ? -3.343 -23.315 23.489 1.00 93.50 88 ASN A C 1
ATOM 694 O O . ASN A 1 88 ? -3.314 -24.378 24.097 1.00 93.50 88 ASN A O 1
ATOM 698 N N . GLU A 1 89 ? -4.453 -22.861 22.905 1.00 94.50 89 GLU A N 1
ATOM 699 C CA . GLU A 1 89 ? -5.741 -23.563 22.958 1.00 94.50 89 GLU A CA 1
ATOM 700 C C . GLU A 1 89 ? -5.653 -24.963 22.335 1.00 94.50 89 GLU A C 1
ATOM 702 O O . GLU A 1 89 ? -6.057 -25.945 22.952 1.00 94.50 89 GLU A O 1
ATOM 707 N N . MET A 1 90 ? -5.039 -25.092 21.154 1.00 92.12 90 MET A N 1
ATOM 708 C CA . MET A 1 90 ? -4.841 -26.400 20.519 1.00 92.12 90 MET A CA 1
ATOM 709 C C . MET A 1 90 ? -3.948 -27.327 21.350 1.00 92.12 90 MET A C 1
ATOM 711 O O . MET A 1 90 ? -4.191 -28.535 21.402 1.00 92.12 90 MET A O 1
ATOM 715 N N . LEU A 1 91 ? -2.911 -26.783 21.995 1.00 90.88 91 LEU A N 1
ATOM 716 C CA . LEU A 1 91 ? -2.049 -27.549 22.897 1.00 90.88 91 LEU A CA 1
ATOM 717 C C . LEU A 1 91 ? -2.812 -27.996 24.145 1.00 90.88 91 LEU A C 1
ATOM 719 O O . LEU A 1 91 ? -2.690 -29.151 24.550 1.00 90.88 91 LEU A O 1
ATOM 723 N N . GLU A 1 92 ? -3.628 -27.119 24.728 1.00 92.38 92 GLU A N 1
ATOM 724 C CA . GLU A 1 92 ? -4.497 -27.452 25.854 1.00 92.38 92 GLU A CA 1
ATOM 725 C C . GLU A 1 92 ? -5.517 -28.531 25.481 1.00 92.38 92 GLU A C 1
ATOM 727 O O . GLU A 1 92 ? -5.705 -29.482 26.240 1.00 92.38 92 GLU A O 1
ATOM 732 N N . ASP A 1 93 ? -6.136 -28.437 24.306 1.00 93.06 93 ASP A N 1
ATOM 733 C CA . ASP A 1 93 ? -7.080 -29.430 23.794 1.00 93.06 93 ASP A CA 1
ATOM 734 C C . ASP A 1 93 ? -6.410 -30.780 23.517 1.00 93.06 93 ASP A C 1
ATOM 736 O O . ASP A 1 93 ? -6.974 -31.835 23.828 1.00 93.06 93 ASP A O 1
ATOM 740 N N . ALA A 1 94 ? -5.188 -30.778 22.975 1.00 87.62 94 ALA A N 1
ATOM 741 C CA . ALA A 1 94 ? -4.398 -31.991 22.780 1.00 87.62 94 ALA A CA 1
ATOM 742 C C . ALA A 1 94 ? -4.034 -32.655 24.119 1.00 87.62 94 ALA A C 1
ATOM 744 O O . ALA A 1 94 ? -4.138 -33.881 24.243 1.00 87.62 94 ALA A O 1
ATOM 745 N N . LEU A 1 95 ? -3.675 -31.855 25.131 1.00 86.50 95 LEU A N 1
ATOM 746 C CA . LEU A 1 95 ? -3.429 -32.330 26.494 1.00 86.50 95 LEU A CA 1
ATOM 747 C C . LEU A 1 95 ? -4.705 -32.905 27.130 1.00 86.50 95 LEU A C 1
ATOM 749 O O . LEU A 1 95 ? -4.667 -34.001 27.691 1.00 86.50 95 LEU A O 1
ATOM 753 N N . LYS A 1 96 ? -5.847 -32.215 27.006 1.00 91.12 96 LYS A N 1
ATOM 754 C CA . LYS A 1 96 ? -7.146 -32.654 27.553 1.00 91.12 96 LYS A CA 1
ATOM 755 C C . LYS A 1 96 ? -7.660 -33.939 26.907 1.00 91.12 96 LYS A C 1
ATOM 757 O O . LYS A 1 96 ? -8.325 -34.722 27.579 1.00 91.12 96 LYS A O 1
ATOM 762 N N . ARG A 1 97 ? -7.365 -34.178 25.623 1.00 89.75 97 ARG A N 1
ATOM 763 C CA . ARG A 1 97 ? -7.779 -35.396 24.900 1.00 89.75 97 ARG A CA 1
ATOM 764 C C . ARG A 1 97 ? -7.002 -36.654 25.307 1.00 89.75 97 ARG A C 1
ATOM 766 O O . ARG A 1 97 ? -7.540 -37.746 25.146 1.00 89.75 97 ARG A O 1
ATOM 773 N N . ASN A 1 98 ? -5.785 -36.537 25.851 1.00 81.44 98 ASN A N 1
ATOM 774 C CA . ASN A 1 98 ? -4.945 -37.686 26.233 1.00 81.44 98 ASN A CA 1
ATOM 775 C C . ASN A 1 98 ? -4.442 -37.638 27.695 1.00 81.44 98 ASN A C 1
ATOM 777 O O . ASN A 1 98 ? -3.239 -37.759 27.929 1.00 81.44 98 ASN A O 1
ATOM 781 N N . PRO A 1 99 ? -5.319 -37.558 28.713 1.00 72.88 99 PRO A N 1
ATOM 782 C CA . PRO A 1 99 ? -4.894 -37.436 30.112 1.00 72.88 99 PRO A CA 1
ATOM 783 C C . PRO A 1 99 ? -4.248 -38.715 30.686 1.00 72.88 99 PRO A C 1
ATOM 785 O O . PRO A 1 99 ? -3.759 -38.698 31.811 1.00 72.88 99 PRO A O 1
ATOM 788 N N . GLY A 1 100 ? -4.242 -39.829 29.940 1.00 67.06 100 GLY A N 1
ATOM 789 C CA . GLY A 1 100 ? -3.759 -41.137 30.410 1.00 67.06 100 GLY A CA 1
ATOM 790 C C . GLY A 1 100 ? -2.695 -41.818 29.543 1.00 67.06 100 GLY A C 1
ATOM 791 O O . GLY A 1 100 ? -2.181 -42.864 29.932 1.00 67.06 100 GLY A O 1
ATOM 792 N N . ARG A 1 101 ? -2.332 -41.259 28.381 1.00 59.84 101 ARG A N 1
ATOM 793 C CA . ARG A 1 101 ? -1.201 -41.746 27.575 1.00 59.84 101 ARG A CA 1
ATOM 794 C C . ARG A 1 101 ? -0.128 -40.677 27.605 1.00 59.84 101 ARG A C 1
ATOM 796 O O . ARG A 1 101 ? -0.138 -39.782 26.771 1.00 59.84 101 ARG A O 1
ATOM 803 N N . GLY A 1 102 ? 0.799 -40.786 28.554 1.00 58.97 102 GLY A N 1
ATOM 804 C CA . GLY A 1 102 ? 2.005 -39.956 28.651 1.00 58.97 102 GLY A CA 1
ATOM 805 C C . GLY A 1 102 ? 2.989 -40.165 27.493 1.00 58.97 102 GLY A C 1
ATOM 806 O O . GLY A 1 102 ? 4.191 -40.265 27.725 1.00 58.97 102 GLY A O 1
ATOM 807 N N . GLN A 1 103 ? 2.497 -40.272 26.254 1.00 61.53 103 GLN A N 1
ATOM 808 C CA . GLN A 1 103 ? 3.319 -40.065 25.076 1.00 61.53 103 GLN A CA 1
ATOM 809 C C . GLN A 1 103 ? 3.672 -38.586 25.053 1.00 61.53 103 GLN A C 1
ATOM 811 O O . GLN A 1 103 ? 2.894 -37.727 24.649 1.00 61.53 103 GLN A O 1
ATOM 816 N N . ASP A 1 104 ? 4.849 -38.329 25.605 1.00 60.75 104 ASP A N 1
ATOM 817 C CA . ASP A 1 104 ? 5.625 -37.116 25.455 1.00 60.75 104 ASP A CA 1
ATOM 818 C C . ASP A 1 104 ? 5.403 -36.526 24.060 1.00 60.75 104 ASP A C 1
ATOM 820 O O . ASP A 1 104 ? 5.634 -37.201 23.055 1.00 60.75 104 ASP A O 1
ATOM 824 N N . VAL A 1 105 ? 4.924 -35.284 23.994 1.00 61.50 105 VAL A N 1
ATOM 825 C CA . VAL A 1 105 ? 4.494 -34.601 22.760 1.00 61.50 105 VAL A CA 1
ATOM 826 C C . VAL A 1 105 ? 5.691 -34.252 21.849 1.00 61.50 105 VAL A C 1
ATOM 828 O O . VAL A 1 105 ? 5.648 -33.309 21.069 1.00 61.50 105 VAL A O 1
ATOM 831 N N . GLY A 1 106 ? 6.811 -34.970 21.987 1.00 59.25 106 GLY A N 1
ATOM 832 C CA . GLY A 1 106 ? 8.080 -34.733 21.302 1.00 59.25 106 GLY A CA 1
ATOM 833 C C . GLY A 1 106 ? 8.740 -33.406 21.676 1.00 59.25 106 GLY A C 1
ATOM 834 O O . GLY A 1 106 ? 9.713 -33.010 21.043 1.00 59.25 106 GLY A O 1
ATOM 835 N N . TRP A 1 107 ? 8.199 -32.695 22.670 1.00 62.34 107 TRP A N 1
ATOM 836 C CA . TRP A 1 107 ? 8.647 -31.363 23.080 1.00 62.34 107 TRP A CA 1
ATOM 837 C C . TRP A 1 107 ? 9.547 -31.387 24.302 1.00 62.34 107 TRP A C 1
ATOM 839 O O . TRP A 1 107 ? 10.181 -30.368 24.602 1.00 62.34 107 TRP A O 1
ATOM 849 N N . LYS A 1 108 ? 9.696 -32.538 24.976 1.00 63.75 108 LYS A N 1
ATOM 850 C CA . LYS A 1 108 ? 10.927 -32.738 25.725 1.00 63.75 108 LYS A CA 1
ATOM 851 C C . LYS A 1 108 ? 12.062 -32.609 24.733 1.00 63.75 108 LYS A C 1
ATOM 853 O O . LYS A 1 108 ? 12.291 -33.472 23.894 1.00 63.75 108 LYS A O 1
ATOM 858 N N . ARG A 1 109 ? 12.770 -31.489 24.850 1.00 55.97 109 ARG A N 1
ATOM 859 C CA . ARG A 1 109 ? 14.149 -31.360 24.412 1.00 55.97 109 ARG A CA 1
ATOM 860 C C . ARG A 1 109 ? 14.826 -32.607 24.945 1.00 55.97 109 ARG A C 1
ATOM 862 O O . ARG A 1 109 ? 14.967 -32.723 26.163 1.00 55.97 109 ARG A O 1
ATOM 869 N N . TRP A 1 110 ? 15.146 -33.551 24.066 1.00 48.31 110 TRP A N 1
ATOM 870 C CA . TRP A 1 110 ? 16.004 -34.658 24.438 1.00 48.31 110 TRP A CA 1
ATOM 871 C C . TRP A 1 110 ? 17.214 -33.992 25.054 1.00 48.31 110 TRP A C 1
ATOM 873 O O . TRP A 1 110 ? 17.895 -33.185 24.413 1.00 48.31 110 TRP A O 1
ATOM 883 N N . SER A 1 111 ? 17.371 -34.170 26.364 1.00 63.53 111 SER A N 1
ATOM 884 C CA . SER A 1 111 ? 18.535 -33.607 27.023 1.00 63.53 111 SER A CA 1
ATOM 885 C C . SER A 1 111 ? 19.742 -34.166 26.272 1.00 63.53 111 SER A C 1
ATOM 887 O O . SER A 1 111 ? 19.690 -35.307 25.812 1.00 63.53 111 SER A O 1
ATOM 889 N N . ALA A 1 112 ? 20.818 -33.395 26.114 1.00 59.28 112 ALA A N 1
ATOM 890 C CA . ALA A 1 112 ? 22.005 -33.855 25.383 1.00 59.28 112 ALA A CA 1
ATOM 891 C C . ALA A 1 112 ? 22.491 -35.253 25.843 1.00 59.28 112 ALA A C 1
ATOM 893 O O . ALA A 1 112 ? 23.064 -36.011 25.067 1.00 59.28 112 ALA A O 1
ATOM 894 N N . ARG A 1 113 ? 22.171 -35.627 27.089 1.00 70.50 113 ARG A N 1
ATOM 895 C CA . ARG A 1 113 ? 22.398 -36.945 27.688 1.00 70.50 113 ARG A CA 1
ATOM 896 C C . ARG A 1 113 ? 21.593 -38.089 27.051 1.00 70.50 113 ARG A C 1
ATOM 898 O O . ARG A 1 113 ? 22.083 -39.209 26.974 1.00 70.50 113 ARG A O 1
ATOM 905 N N . GLU A 1 114 ? 20.363 -37.837 26.624 1.00 70.69 114 GLU A N 1
ATOM 906 C CA . GLU A 1 114 ? 19.480 -38.830 25.999 1.00 70.69 114 GLU A CA 1
ATOM 907 C C . GLU A 1 114 ? 19.837 -39.055 24.519 1.00 70.69 114 GLU A C 1
AT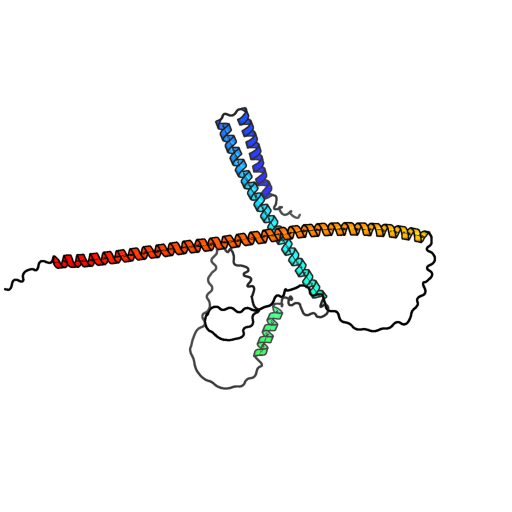OM 909 O O . GLU A 1 114 ? 19.830 -40.193 24.049 1.00 70.69 114 GLU A O 1
ATOM 914 N N . GLU A 1 115 ? 20.273 -37.997 23.825 1.00 75.00 115 GLU A N 1
ATOM 915 C CA . GLU A 1 115 ? 20.868 -38.072 22.481 1.00 75.00 115 GLU A CA 1
ATOM 916 C C . GLU A 1 115 ? 22.160 -38.917 22.484 1.00 75.00 115 GLU A C 1
ATOM 918 O O . GLU A 1 115 ? 22.343 -39.788 21.631 1.00 75.00 115 GLU A O 1
ATOM 923 N N . GLU A 1 116 ? 23.037 -38.723 23.479 1.00 76.56 116 GLU A N 1
ATOM 924 C CA . GLU A 1 116 ? 24.259 -39.526 23.624 1.00 76.56 116 GLU A CA 1
ATOM 925 C C . GLU A 1 116 ? 23.948 -41.003 23.916 1.00 76.56 116 GLU A C 1
ATOM 927 O O . GLU A 1 116 ? 24.585 -41.894 23.352 1.00 76.56 116 GLU A O 1
ATOM 932 N N . ASN A 1 117 ? 22.926 -41.287 24.727 1.00 82.31 117 ASN A N 1
ATOM 933 C CA . ASN A 1 117 ? 22.520 -42.662 25.015 1.00 82.31 117 ASN A CA 1
ATOM 934 C C . ASN A 1 117 ? 21.978 -43.378 23.763 1.00 82.31 117 ASN A C 1
ATOM 936 O O . ASN A 1 117 ? 22.294 -44.543 23.527 1.00 82.31 117 ASN A O 1
ATOM 940 N N . ARG A 1 118 ? 21.226 -42.673 22.904 1.00 77.94 118 ARG A N 1
ATOM 941 C CA . ARG A 1 118 ? 20.799 -43.205 21.598 1.00 77.94 118 ARG A CA 1
ATOM 942 C C . ARG A 1 118 ? 21.969 -43.474 20.657 1.00 77.94 118 ARG A C 1
ATOM 944 O O . ARG A 1 118 ? 21.942 -44.486 19.957 1.00 77.94 118 ARG A O 1
ATOM 951 N N . ARG A 1 119 ? 22.987 -42.605 20.640 1.00 79.81 119 ARG A N 1
ATOM 952 C CA . ARG A 1 119 ? 24.212 -42.858 19.864 1.00 79.81 119 ARG A CA 1
ATOM 953 C C . ARG A 1 119 ? 24.926 -44.120 20.342 1.00 79.81 119 ARG A C 1
ATOM 955 O O . ARG A 1 119 ? 25.225 -44.965 19.507 1.00 79.81 119 ARG A O 1
ATOM 962 N N . ARG A 1 120 ? 25.096 -44.301 21.657 1.00 80.12 120 ARG A N 1
ATOM 963 C CA . ARG A 1 120 ? 25.733 -45.507 22.220 1.00 80.12 120 ARG A CA 1
ATOM 964 C C . ARG A 1 120 ? 24.986 -46.790 21.860 1.00 80.12 120 ARG A C 1
ATOM 966 O O . ARG A 1 120 ? 25.602 -47.726 21.370 1.00 80.12 120 ARG A O 1
ATOM 973 N N . ILE A 1 121 ? 23.660 -46.805 22.002 1.00 80.44 121 ILE A N 1
ATOM 974 C CA . ILE A 1 121 ? 22.836 -47.979 21.658 1.00 80.44 121 ILE A CA 1
ATOM 975 C C . ILE A 1 121 ? 22.921 -48.301 20.155 1.00 80.44 121 ILE A C 1
ATOM 977 O O . ILE A 1 121 ? 22.936 -49.468 19.761 1.00 80.44 121 ILE A O 1
ATOM 981 N N . SER A 1 122 ? 23.008 -47.277 19.298 1.00 78.25 122 SER A N 1
ATOM 982 C CA . SER A 1 122 ? 23.147 -47.478 17.852 1.00 78.25 122 SER A CA 1
ATOM 983 C C . SER A 1 122 ? 24.548 -47.937 17.426 1.00 78.25 122 SER A C 1
ATOM 985 O O . SER A 1 122 ? 24.662 -48.578 16.382 1.00 78.25 122 SER A O 1
ATOM 987 N N . GLU A 1 123 ? 25.598 -47.613 18.185 1.00 74.00 123 GLU A N 1
ATOM 988 C CA . GLU A 1 123 ? 26.962 -48.117 17.961 1.00 74.00 123 GLU A CA 1
ATOM 989 C C . GLU A 1 123 ? 27.121 -49.557 18.467 1.00 74.00 123 GLU A C 1
ATOM 991 O O . GLU A 1 123 ? 27.722 -50.382 17.784 1.00 74.00 123 GLU A O 1
ATOM 996 N N . GLU A 1 124 ? 26.498 -49.896 19.595 1.00 66.06 124 GLU A N 1
ATOM 997 C CA . GLU A 1 124 ? 26.545 -51.240 20.185 1.00 66.06 124 GLU A CA 1
ATOM 998 C C . GLU A 1 124 ? 25.758 -52.278 19.358 1.00 66.06 124 GLU A C 1
ATOM 1000 O O . GLU A 1 124 ? 26.154 -53.437 19.254 1.00 66.06 124 GLU A O 1
ATOM 1005 N N . SER A 1 125 ? 24.703 -51.854 18.648 1.00 62.28 125 SER A N 1
ATOM 1006 C CA . SER A 1 125 ? 23.999 -52.706 17.671 1.00 62.28 125 SER A CA 1
ATOM 1007 C C . SER A 1 125 ? 24.804 -53.023 16.403 1.00 62.28 125 SER A C 1
ATOM 1009 O O . SER A 1 125 ? 24.407 -53.905 15.647 1.00 62.28 125 SER A O 1
ATOM 1011 N N . ARG A 1 126 ? 25.919 -52.330 16.130 1.00 63.50 126 ARG A N 1
ATOM 1012 C CA . ARG A 1 126 ? 26.755 -52.597 14.943 1.00 63.50 126 ARG A CA 1
ATOM 1013 C C . ARG A 1 126 ? 27.913 -53.559 15.204 1.00 63.50 126 ARG A C 1
ATOM 1015 O O . ARG A 1 126 ? 28.548 -53.985 14.246 1.00 63.50 126 ARG A O 1
ATOM 1022 N N . THR A 1 127 ? 28.190 -53.909 16.458 1.00 59.84 127 THR A N 1
ATOM 1023 C CA . THR A 1 127 ? 29.337 -54.754 16.833 1.00 59.84 127 THR A CA 1
ATOM 1024 C C . THR A 1 127 ? 28.962 -56.191 17.204 1.00 59.84 127 THR A C 1
ATOM 1026 O O . THR A 1 127 ? 29.853 -57.019 17.353 1.00 59.84 127 THR A O 1
ATOM 1029 N N . SER A 1 128 ? 27.669 -56.525 17.289 1.00 55.78 128 SER A N 1
ATOM 1030 C CA . SER A 1 128 ? 27.179 -57.890 17.549 1.00 55.78 128 SER A CA 1
ATOM 1031 C C . SER A 1 128 ? 26.386 -58.415 16.352 1.00 55.78 128 SER A C 1
ATOM 1033 O O . SER A 1 128 ? 25.160 -58.471 16.372 1.00 55.78 128 SER A O 1
ATOM 1035 N N . GLY A 1 129 ? 27.096 -58.740 15.275 1.00 51.38 129 GLY A N 1
ATOM 1036 C CA . GLY A 1 129 ? 26.513 -59.215 14.024 1.00 51.38 129 GLY A CA 1
ATOM 1037 C C . GLY A 1 129 ? 27.538 -59.968 13.193 1.00 51.38 129 GLY A C 1
ATOM 1038 O O . GLY A 1 129 ? 27.954 -59.480 12.152 1.00 51.38 129 GLY A O 1
ATOM 1039 N N . ASP A 1 130 ? 27.961 -61.103 13.742 1.00 43.25 130 ASP A N 1
ATOM 1040 C CA . ASP A 1 130 ? 28.245 -62.356 13.037 1.00 43.25 130 ASP A CA 1
ATOM 1041 C C . ASP A 1 130 ? 29.103 -62.275 11.758 1.00 43.25 130 ASP A C 1
ATOM 1043 O O . ASP A 1 130 ? 28.646 -62.147 10.623 1.00 43.25 130 ASP A O 1
ATOM 1047 N N . GLU A 1 131 ? 30.403 -62.364 12.017 1.00 50.75 131 GLU A N 1
ATOM 1048 C CA . GLU A 1 131 ? 31.402 -63.135 11.284 1.00 50.75 131 GLU A CA 1
ATOM 1049 C C . GLU A 1 131 ? 30.809 -64.272 10.421 1.00 50.75 131 GLU A C 1
ATOM 1051 O O . GLU A 1 131 ? 30.254 -65.218 10.961 1.00 50.75 131 GLU A O 1
ATOM 1056 N N . MET A 1 132 ? 30.937 -64.172 9.088 1.00 58.19 132 MET A N 1
ATOM 1057 C CA . MET A 1 132 ? 31.237 -65.254 8.122 1.00 58.19 132 MET A CA 1
ATOM 1058 C C . MET A 1 132 ? 30.900 -64.794 6.690 1.00 58.19 132 MET A C 1
ATOM 1060 O O . MET A 1 132 ? 29.746 -64.857 6.285 1.00 58.19 132 MET A O 1
ATOM 1064 N N . HIS A 1 133 ? 31.894 -64.377 5.894 1.00 42.66 133 HIS A N 1
ATOM 1065 C CA . HIS A 1 133 ? 32.171 -65.002 4.586 1.00 42.66 133 HIS A CA 1
ATOM 1066 C C . HIS A 1 133 ? 33.437 -64.423 3.927 1.00 42.66 133 HIS A C 1
ATOM 1068 O O . HIS A 1 133 ? 33.645 -63.216 3.851 1.00 42.66 133 HIS A O 1
ATOM 1074 N N . LEU A 1 134 ? 34.248 -65.357 3.441 1.00 54.62 134 LEU A N 1
ATOM 1075 C CA . LEU A 1 134 ? 35.560 -65.271 2.807 1.00 54.62 134 LEU A CA 1
ATOM 1076 C C . LEU A 1 134 ? 35.621 -64.559 1.442 1.00 54.62 134 LEU A C 1
ATOM 1078 O O . LEU A 1 134 ? 34.678 -64.627 0.656 1.00 54.62 134 LEU A O 1
ATOM 1082 N N . ASP A 1 135 ? 36.834 -64.052 1.189 1.00 41.44 135 ASP A N 1
ATOM 1083 C CA . ASP A 1 135 ? 37.581 -63.928 -0.073 1.00 41.44 135 ASP A CA 1
ATOM 1084 C C . ASP A 1 135 ? 37.088 -63.001 -1.195 1.00 41.44 135 ASP A C 1
ATOM 1086 O O . ASP A 1 135 ? 36.225 -63.348 -1.996 1.00 41.44 135 ASP A O 1
ATOM 1090 N N . SER A 1 136 ? 37.813 -61.887 -1.374 1.00 46.75 136 SER A N 1
ATOM 1091 C CA . SER A 1 136 ? 38.230 -61.431 -2.709 1.00 46.75 136 SER A CA 1
ATOM 1092 C C . SER A 1 136 ? 39.412 -60.442 -2.620 1.00 46.75 136 SER A C 1
ATOM 1094 O O . SER A 1 136 ? 39.258 -59.380 -2.011 1.00 46.75 136 SER A O 1
ATOM 1096 N N . PRO A 1 137 ? 40.583 -60.722 -3.230 1.00 57.59 137 PRO A N 1
ATOM 1097 C CA . PRO A 1 137 ? 41.731 -59.820 -3.204 1.00 57.59 137 PRO A CA 1
ATOM 1098 C C . PRO A 1 137 ? 41.829 -58.990 -4.495 1.00 57.59 137 PRO A C 1
ATOM 1100 O O . PRO A 1 137 ? 42.000 -59.547 -5.579 1.00 57.59 137 PRO A O 1
ATOM 1103 N N . HIS A 1 138 ? 41.824 -57.655 -4.400 1.00 40.25 138 HIS A N 1
ATOM 1104 C CA . HIS A 1 138 ? 42.509 -56.829 -5.405 1.00 40.25 138 HIS A CA 1
ATOM 1105 C C . HIS A 1 138 ? 42.927 -55.435 -4.894 1.00 40.25 138 HIS A C 1
ATOM 1107 O O . HIS A 1 138 ? 42.254 -54.894 -4.015 1.00 40.25 138 HIS A O 1
ATOM 1113 N N . PRO A 1 139 ? 44.060 -54.878 -5.378 1.00 56.22 139 PRO A N 1
ATOM 1114 C CA . PRO A 1 139 ? 44.929 -54.027 -4.572 1.00 56.22 139 PRO A CA 1
ATOM 1115 C C . PRO A 1 139 ? 44.872 -52.520 -4.889 1.00 56.22 139 PRO A C 1
ATOM 1117 O O . PRO A 1 139 ? 44.546 -52.096 -5.991 1.00 56.22 139 PRO A O 1
ATOM 1120 N N . GLN A 1 140 ? 45.264 -51.765 -3.858 1.00 46.25 140 GLN A N 1
ATOM 1121 C CA . GLN A 1 140 ? 46.087 -50.542 -3.803 1.00 46.25 140 GLN A CA 1
ATOM 1122 C C . GLN A 1 140 ? 46.007 -49.459 -4.902 1.00 46.25 140 GLN A C 1
ATOM 1124 O O . GLN A 1 140 ? 46.520 -49.629 -6.001 1.00 46.25 140 GLN A O 1
ATOM 1129 N N . ALA A 1 141 ? 45.573 -48.265 -4.473 1.00 38.97 141 ALA A N 1
ATOM 1130 C CA . ALA A 1 141 ? 46.221 -46.961 -4.714 1.00 38.97 141 ALA A CA 1
ATOM 1131 C C . ALA A 1 141 ? 45.685 -45.970 -3.645 1.00 38.97 141 ALA A C 1
ATOM 1133 O O . ALA A 1 141 ? 44.480 -45.781 -3.532 1.00 38.97 141 ALA A O 1
ATOM 1134 N N . GLU A 1 142 ? 46.455 -45.627 -2.608 1.00 35.84 142 GLU A N 1
ATOM 1135 C CA . GLU A 1 142 ? 47.346 -44.452 -2.494 1.00 35.84 142 GLU A CA 1
ATOM 1136 C C . GLU A 1 142 ? 46.647 -43.079 -2.336 1.00 35.84 142 GLU A C 1
ATOM 1138 O O . GLU A 1 142 ? 46.191 -42.498 -3.310 1.00 35.84 142 GLU A O 1
ATOM 1143 N N . SER A 1 143 ? 46.731 -42.527 -1.105 1.00 39.12 143 SER A N 1
ATOM 1144 C CA . SER A 1 143 ? 46.896 -41.092 -0.736 1.00 39.12 143 SER A CA 1
ATOM 1145 C C . SER A 1 143 ? 45.768 -40.096 -1.132 1.00 39.12 143 SER A C 1
ATOM 1147 O O . SER A 1 143 ? 45.325 -40.068 -2.264 1.00 39.12 143 SER A O 1
ATOM 1149 N N . SER A 1 144 ? 45.215 -39.175 -0.331 1.00 41.16 144 SER A N 1
ATOM 1150 C CA . SER A 1 144 ? 45.608 -38.443 0.885 1.00 41.16 144 SER A CA 1
ATOM 1151 C C . SER A 1 144 ? 44.345 -37.775 1.491 1.00 41.16 144 SER A C 1
ATOM 1153 O O . SER A 1 144 ? 43.468 -37.392 0.715 1.00 41.16 144 SER A O 1
ATOM 1155 N N . PRO A 1 145 ? 44.225 -37.530 2.813 1.00 51.38 145 PRO A N 1
ATOM 1156 C CA . PRO A 1 145 ? 43.152 -36.694 3.354 1.00 51.38 145 PRO A CA 1
ATOM 1157 C C . PRO A 1 145 ? 43.559 -35.212 3.373 1.00 51.38 145 PRO A C 1
ATOM 1159 O O . PRO A 1 145 ? 44.484 -34.807 4.076 1.00 51.38 145 PRO A O 1
ATOM 1162 N N . THR A 1 146 ? 42.858 -34.383 2.600 1.00 41.00 146 THR A N 1
ATOM 1163 C CA . THR A 1 146 ? 42.987 -32.921 2.639 1.00 41.00 146 THR A CA 1
ATOM 1164 C C . THR A 1 146 ? 42.188 -32.372 3.823 1.00 41.00 146 THR A C 1
ATOM 1166 O O . THR A 1 146 ? 40.959 -32.411 3.829 1.00 41.00 146 THR A O 1
ATOM 1169 N N . SER A 1 147 ? 42.879 -31.855 4.837 1.00 52.69 147 SER A N 1
ATOM 1170 C CA . SER A 1 147 ? 42.275 -31.061 5.914 1.00 52.69 147 SER A CA 1
ATOM 1171 C C . SER A 1 147 ? 41.721 -29.737 5.363 1.00 52.69 147 SER A C 1
ATOM 1173 O O . SER A 1 147 ? 42.432 -29.065 4.611 1.00 52.69 147 SER A O 1
ATOM 1175 N N . PRO A 1 148 ? 40.510 -29.290 5.746 1.00 50.25 148 PRO A N 1
ATOM 1176 C CA . PRO A 1 148 ? 40.056 -27.949 5.413 1.00 50.25 148 PRO A CA 1
ATOM 1177 C C . PRO A 1 148 ? 40.714 -26.926 6.350 1.00 50.25 148 PRO A C 1
ATOM 1179 O O . PRO A 1 148 ? 40.522 -26.933 7.565 1.00 50.25 148 PRO A O 1
ATOM 1182 N N . VAL A 1 149 ? 41.506 -26.042 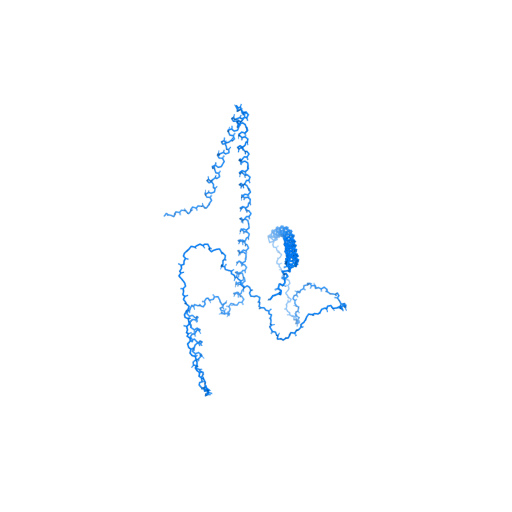5.749 1.00 47.03 149 VAL A N 1
ATOM 1183 C CA . VAL A 1 149 ? 42.086 -24.842 6.358 1.00 47.03 149 VAL A CA 1
ATOM 1184 C C . VAL A 1 149 ? 40.968 -23.845 6.696 1.00 47.03 149 VAL A C 1
ATOM 1186 O O . VAL A 1 149 ? 40.160 -23.497 5.836 1.00 47.03 149 VAL A O 1
ATOM 1189 N N . MET A 1 150 ? 40.932 -23.369 7.943 1.00 56.00 150 MET A N 1
ATOM 1190 C CA . MET A 1 150 ? 40.119 -22.219 8.357 1.00 56.00 150 MET A CA 1
ATOM 1191 C C . MET A 1 150 ? 40.729 -20.903 7.840 1.00 56.00 150 MET A C 1
ATOM 1193 O O . MET A 1 150 ? 41.931 -20.701 8.020 1.00 56.00 150 MET A O 1
ATOM 1197 N N . PRO A 1 151 ? 39.938 -19.964 7.287 1.00 61.66 151 PRO A N 1
ATOM 1198 C CA . PRO A 1 151 ? 40.379 -18.587 7.093 1.00 61.66 151 PRO A CA 1
ATOM 1199 C C . PRO A 1 151 ? 40.220 -17.750 8.386 1.00 61.66 151 PRO A C 1
ATOM 1201 O O . PRO A 1 151 ? 39.359 -18.054 9.217 1.00 61.66 151 PRO A O 1
ATOM 1204 N N . PRO A 1 152 ? 41.042 -16.698 8.577 1.00 61.31 152 PRO A N 1
ATOM 1205 C CA . PRO A 1 152 ? 41.039 -15.856 9.775 1.00 61.31 152 PRO A CA 1
ATOM 1206 C C . PRO A 1 152 ? 39.835 -14.890 9.814 1.00 61.31 152 PRO A C 1
ATOM 1208 O O . PRO A 1 152 ? 39.268 -14.572 8.766 1.00 61.31 152 PRO A O 1
ATOM 1211 N N . PRO A 1 153 ? 39.447 -14.373 10.998 1.00 51.94 153 PRO A N 1
ATOM 1212 C CA . PRO A 1 153 ? 38.360 -13.409 11.114 1.00 51.94 153 PRO A CA 1
ATOM 1213 C C . PRO A 1 153 ? 38.837 -12.007 10.706 1.00 51.94 153 PRO A C 1
ATOM 1215 O O . PRO A 1 153 ? 39.573 -11.349 11.439 1.00 51.94 153 PRO A O 1
ATOM 1218 N N . SER A 1 154 ? 38.385 -11.525 9.549 1.00 43.03 154 SER A N 1
ATOM 1219 C CA . SER A 1 154 ? 38.436 -10.099 9.221 1.00 43.03 154 SER A CA 1
ATOM 1220 C C . SER A 1 154 ? 37.197 -9.402 9.777 1.00 43.03 154 SER A C 1
ATOM 1222 O O . SER A 1 154 ? 36.062 -9.742 9.449 1.00 43.03 154 SER A O 1
ATOM 1224 N N . ALA A 1 155 ? 37.448 -8.431 10.650 1.00 49.88 155 ALA A N 1
ATOM 1225 C CA . ALA A 1 155 ? 36.472 -7.483 11.150 1.00 49.88 155 ALA A CA 1
ATOM 1226 C C . ALA A 1 155 ? 36.014 -6.510 10.046 1.00 49.88 155 ALA A C 1
ATOM 1228 O O . ALA A 1 155 ? 36.781 -6.191 9.139 1.00 49.88 155 ALA A O 1
ATOM 1229 N N . ASN A 1 156 ? 34.801 -5.984 10.243 1.00 42.69 156 ASN A N 1
ATOM 1230 C CA . ASN A 1 156 ? 34.137 -4.853 9.581 1.00 42.69 156 ASN A CA 1
ATOM 1231 C C . ASN A 1 156 ? 33.208 -5.151 8.392 1.00 42.69 156 ASN A C 1
ATOM 1233 O O . ASN A 1 156 ? 33.637 -5.539 7.313 1.00 42.69 156 ASN A O 1
ATOM 1237 N N . GLY A 1 157 ? 31.937 -4.774 8.589 1.00 45.28 157 GLY A N 1
ATOM 1238 C CA . GLY A 1 157 ? 31.117 -4.159 7.543 1.00 45.28 157 GLY A CA 1
ATOM 1239 C C . GLY A 1 157 ? 29.881 -4.942 7.110 1.00 45.28 157 GLY A C 1
ATOM 1240 O O . GLY A 1 157 ? 29.960 -5.780 6.223 1.00 45.28 157 GLY A O 1
ATOM 1241 N N . THR A 1 158 ? 28.726 -4.580 7.683 1.00 50.38 158 THR A N 1
ATOM 1242 C CA . THR A 1 158 ? 27.372 -4.702 7.092 1.00 50.38 158 THR A CA 1
ATOM 1243 C C . THR A 1 158 ? 26.917 -6.095 6.631 1.00 50.38 158 THR A C 1
ATOM 1245 O O . THR A 1 158 ? 26.966 -6.428 5.450 1.00 50.38 158 THR A O 1
ATOM 1248 N N . SER A 1 159 ? 26.360 -6.879 7.559 1.00 43.22 159 SER A N 1
ATOM 1249 C CA . SER A 1 159 ? 25.511 -8.032 7.238 1.00 43.22 159 SER A CA 1
ATOM 1250 C C . SER A 1 159 ? 24.036 -7.658 7.383 1.00 43.22 159 SER A C 1
ATOM 1252 O O . SER A 1 159 ? 23.468 -7.772 8.470 1.00 43.22 159 SER A O 1
ATOM 1254 N N . ASP A 1 160 ? 23.427 -7.234 6.281 1.00 41.88 160 ASP A N 1
ATOM 1255 C CA . ASP A 1 160 ? 21.979 -7.284 6.121 1.00 41.88 160 ASP A CA 1
ATOM 1256 C C . ASP A 1 160 ? 21.584 -8.624 5.470 1.00 41.88 160 ASP A C 1
ATOM 1258 O O . ASP A 1 160 ? 22.303 -9.167 4.625 1.00 41.88 160 ASP A O 1
ATOM 1262 N N . SER A 1 161 ? 20.443 -9.160 5.899 1.00 52.41 161 SER A N 1
ATOM 1263 C CA . SER A 1 161 ? 19.674 -10.230 5.253 1.00 52.41 161 SER A CA 1
ATOM 1264 C C . SER A 1 161 ? 20.365 -11.583 4.994 1.00 52.41 161 SER A C 1
ATOM 1266 O O . SER A 1 161 ? 20.709 -11.931 3.863 1.00 52.41 161 SER A O 1
ATOM 1268 N N . ARG A 1 162 ? 20.509 -12.423 6.036 1.00 59.22 162 ARG A N 1
ATOM 1269 C CA . ARG A 1 162 ? 20.724 -13.881 5.855 1.00 59.22 162 ARG A CA 1
ATOM 1270 C C . ARG A 1 162 ? 20.364 -14.781 7.049 1.00 59.22 162 ARG A C 1
ATOM 1272 O O . ARG A 1 162 ? 20.892 -15.884 7.163 1.00 59.22 162 ARG A O 1
ATOM 1279 N N . PHE A 1 163 ? 19.427 -14.368 7.900 1.00 60.72 163 PHE A N 1
ATOM 1280 C CA . PHE A 1 163 ? 18.841 -15.246 8.919 1.00 60.72 163 PHE A CA 1
ATOM 1281 C C . PHE A 1 163 ? 17.364 -15.501 8.590 1.00 60.72 163 PHE A C 1
ATOM 1283 O O . PHE A 1 163 ? 16.634 -14.573 8.267 1.00 60.72 163 PHE A O 1
ATOM 1290 N N . PHE A 1 164 ? 16.961 -16.775 8.648 1.00 57.28 164 PHE A N 1
ATOM 1291 C CA . PHE A 1 164 ? 15.620 -17.324 8.366 1.00 57.28 164 PHE A CA 1
ATOM 1292 C C . PHE A 1 164 ? 15.228 -17.500 6.893 1.00 57.28 164 PHE A C 1
ATOM 1294 O O . PHE A 1 164 ? 14.236 -16.967 6.405 1.00 57.28 164 PHE A O 1
ATOM 1301 N N . LYS A 1 165 ? 15.937 -18.392 6.194 1.00 46.59 165 LYS A N 1
ATOM 1302 C CA . LYS A 1 165 ? 15.378 -19.056 5.009 1.00 46.59 165 LYS A CA 1
ATOM 1303 C C . LYS A 1 165 ? 14.588 -20.286 5.459 1.00 46.59 165 LYS A C 1
ATOM 1305 O O . LYS A 1 165 ? 15.127 -21.390 5.505 1.00 46.59 165 LYS A O 1
ATOM 1310 N N . PHE A 1 166 ? 13.318 -20.092 5.817 1.00 49.22 166 PHE A N 1
ATOM 1311 C CA . PHE A 1 166 ? 12.376 -21.199 5.977 1.00 49.22 166 PHE A CA 1
ATOM 1312 C C . PHE A 1 166 ? 12.170 -21.858 4.610 1.00 49.22 166 PHE A C 1
ATOM 1314 O O . PHE A 1 166 ? 11.474 -21.340 3.739 1.00 49.22 166 PHE A O 1
ATOM 1321 N N . ARG A 1 167 ? 12.814 -23.008 4.399 1.00 45.75 167 ARG A N 1
ATOM 1322 C CA . ARG A 1 167 ? 12.422 -23.937 3.341 1.00 45.75 167 ARG A CA 1
ATOM 1323 C C . ARG A 1 167 ? 11.120 -24.599 3.785 1.00 45.75 167 ARG A C 1
ATOM 1325 O O . ARG A 1 167 ? 11.160 -25.589 4.509 1.00 45.75 167 ARG A O 1
ATOM 1332 N N . PHE A 1 168 ? 9.980 -24.072 3.344 1.00 46.41 168 PHE A N 1
ATOM 1333 C CA . PHE A 1 168 ? 8.769 -24.883 3.263 1.00 46.41 168 PHE A CA 1
ATOM 1334 C C . PHE A 1 168 ? 9.039 -25.992 2.249 1.00 46.41 168 PHE A C 1
ATOM 1336 O O . PHE A 1 168 ? 9.067 -25.771 1.038 1.00 46.41 168 PHE A O 1
ATOM 1343 N N . GLY A 1 169 ? 9.332 -27.180 2.773 1.00 32.41 169 GLY A N 1
ATOM 1344 C CA . GLY A 1 169 ? 9.313 -28.409 2.007 1.00 32.41 169 GLY A CA 1
ATOM 1345 C C . GLY A 1 169 ? 7.901 -28.632 1.486 1.00 32.41 169 GLY A C 1
ATOM 1346 O O . GLY A 1 169 ? 7.033 -29.105 2.210 1.00 32.41 169 GLY A O 1
ATOM 1347 N N . SER A 1 170 ? 7.693 -28.292 0.216 1.00 41.22 170 SER A N 1
ATOM 1348 C CA . SER A 1 170 ? 6.782 -29.046 -0.633 1.00 41.22 170 SER A CA 1
ATOM 1349 C C . SER A 1 170 ? 7.298 -30.483 -0.673 1.00 41.22 170 SER A C 1
ATOM 1351 O O . SER A 1 170 ? 8.435 -30.735 -1.076 1.00 41.22 170 SER A O 1
ATOM 1353 N N . GLY A 1 171 ? 6.487 -31.404 -0.167 1.00 36.31 171 GLY A N 1
ATOM 1354 C CA . GLY A 1 171 ? 6.831 -32.810 -0.049 1.00 36.31 171 GLY A CA 1
ATOM 1355 C C . GLY A 1 171 ? 5.601 -33.657 0.236 1.00 36.31 171 GLY A C 1
ATOM 1356 O O . GLY A 1 171 ? 5.517 -34.282 1.284 1.00 36.31 171 GLY A O 1
ATOM 1357 N N . SER A 1 172 ? 4.648 -33.684 -0.695 1.00 39.97 172 SER A N 1
ATOM 1358 C CA . SER A 1 172 ? 3.791 -34.859 -0.868 1.00 39.97 172 SER A CA 1
ATOM 1359 C C . SER A 1 172 ? 3.478 -35.025 -2.349 1.00 39.97 172 SER A C 1
ATOM 1361 O O . SER A 1 172 ? 2.727 -34.256 -2.942 1.00 39.97 172 SER A O 1
ATOM 1363 N N . GLY A 1 173 ? 4.146 -35.997 -2.958 1.00 35.00 173 GLY A N 1
ATOM 1364 C CA . GLY A 1 173 ? 4.036 -36.324 -4.370 1.00 35.00 173 GLY A CA 1
ATOM 1365 C C . GLY A 1 173 ? 4.934 -37.511 -4.673 1.00 35.00 173 GLY A C 1
ATOM 1366 O O . GLY A 1 173 ? 6.085 -37.339 -5.061 1.00 35.00 173 GLY A O 1
ATOM 1367 N N . ASN A 1 174 ? 4.407 -38.705 -4.403 1.00 37.25 174 ASN A N 1
ATOM 1368 C CA . ASN A 1 174 ? 5.030 -39.996 -4.661 1.00 37.25 174 ASN A CA 1
ATOM 1369 C C . ASN A 1 174 ? 5.654 -40.070 -6.058 1.00 37.25 174 ASN A C 1
ATOM 1371 O O . ASN A 1 174 ? 4.990 -39.853 -7.070 1.00 37.25 174 ASN A O 1
ATOM 1375 N N . ALA A 1 175 ? 6.917 -40.486 -6.091 1.00 34.53 175 ALA A N 1
ATOM 1376 C CA . ALA A 1 175 ? 7.551 -41.000 -7.286 1.00 34.53 175 ALA A CA 1
ATOM 1377 C C . ALA A 1 175 ? 6.935 -42.363 -7.638 1.00 34.53 175 ALA A C 1
ATOM 1379 O O . ALA A 1 175 ? 6.979 -43.310 -6.854 1.00 34.53 175 ALA A O 1
ATOM 1380 N N . THR A 1 176 ? 6.402 -42.490 -8.849 1.00 38.66 176 THR A N 1
ATOM 1381 C CA . THR A 1 176 ? 6.410 -43.763 -9.568 1.00 38.66 176 THR A CA 1
ATOM 1382 C C . THR A 1 176 ? 6.997 -43.516 -10.948 1.00 38.66 176 THR A C 1
ATOM 1384 O O . THR A 1 176 ? 6.815 -42.472 -11.565 1.00 38.66 176 THR A O 1
ATOM 1387 N N . GLN A 1 177 ? 7.824 -44.473 -11.324 1.00 43.16 177 GLN A N 1
ATOM 1388 C CA . GLN A 1 177 ? 8.783 -44.478 -12.404 1.00 43.16 177 GLN A CA 1
ATOM 1389 C C . GLN A 1 177 ? 8.182 -44.326 -13.816 1.00 43.16 177 GLN A C 1
ATOM 1391 O O . GLN A 1 177 ? 7.069 -44.758 -14.086 1.00 43.16 177 GLN A O 1
ATOM 1396 N N . GLN A 1 178 ? 9.074 -43.883 -14.711 1.00 37.91 178 GLN A N 1
ATOM 1397 C CA . GLN A 1 178 ? 9.238 -44.265 -16.122 1.00 37.91 178 GLN A CA 1
ATOM 1398 C C . GLN A 1 178 ? 8.672 -43.389 -17.262 1.00 37.91 178 GLN A C 1
ATOM 1400 O O . GLN A 1 178 ? 7.477 -43.272 -17.494 1.00 37.91 178 GLN A O 1
ATOM 1405 N N . ARG A 1 179 ? 9.662 -43.015 -18.091 1.00 31.95 179 ARG A N 1
ATOM 1406 C CA . ARG A 1 179 ? 9.722 -42.883 -19.557 1.00 31.95 179 ARG A CA 1
ATOM 1407 C C . ARG A 1 179 ? 9.422 -41.541 -20.230 1.00 31.95 179 ARG A C 1
ATOM 1409 O O . ARG A 1 179 ? 8.393 -40.905 -20.069 1.00 31.95 179 ARG A O 1
ATOM 1416 N N . ALA A 1 180 ? 10.407 -41.199 -21.058 1.00 43.25 180 ALA A N 1
ATOM 1417 C CA . ALA A 1 180 ? 10.475 -40.125 -22.027 1.00 43.25 180 ALA A CA 1
ATOM 1418 C C . ALA A 1 180 ? 9.476 -40.291 -23.185 1.00 43.25 180 ALA A C 1
ATOM 1420 O O . ALA A 1 180 ? 9.217 -41.419 -23.600 1.00 43.25 180 ALA A O 1
ATOM 1421 N N . LEU A 1 181 ? 9.019 -39.164 -23.748 1.00 36.19 181 LEU A N 1
ATOM 1422 C CA . LEU A 1 181 ? 9.202 -38.721 -25.146 1.00 36.19 181 LEU A CA 1
ATOM 1423 C C . LEU A 1 181 ? 8.146 -37.657 -25.531 1.00 36.19 181 LEU A C 1
ATOM 1425 O O . LEU A 1 181 ? 6.951 -37.909 -25.468 1.00 36.19 181 LEU A O 1
ATOM 1429 N N . SER A 1 182 ? 8.656 -36.527 -26.028 1.00 37.44 182 SER A N 1
ATOM 1430 C CA . SER A 1 182 ? 8.110 -35.626 -27.063 1.00 37.44 182 SER A CA 1
ATOM 1431 C C . SER A 1 182 ? 6.843 -34.756 -26.855 1.00 37.44 182 SER A C 1
ATOM 1433 O O . SER A 1 182 ? 5.887 -35.154 -26.197 1.00 37.44 182 SER A O 1
ATOM 1435 N N . PRO A 1 183 ? 6.814 -33.558 -27.496 1.00 57.22 183 PRO A N 1
ATOM 1436 C CA . PRO A 1 183 ? 5.688 -32.622 -27.514 1.00 57.22 183 PRO A CA 1
ATOM 1437 C C . PRO A 1 183 ? 4.810 -32.791 -28.772 1.00 57.22 183 PRO A C 1
ATOM 1439 O O . PRO A 1 183 ? 5.324 -33.003 -29.869 1.00 57.22 183 PRO A O 1
ATOM 1442 N N . GLY A 1 184 ? 3.486 -32.640 -28.645 1.00 34.78 184 GLY A N 1
ATOM 1443 C CA . GLY A 1 184 ? 2.573 -32.745 -29.791 1.00 34.78 184 GLY A CA 1
ATOM 1444 C C . GLY A 1 184 ? 1.123 -32.338 -29.506 1.00 34.78 184 GLY A C 1
ATOM 1445 O O . GLY A 1 184 ? 0.390 -33.046 -28.833 1.00 34.78 184 GLY A O 1
ATOM 1446 N N . THR A 1 185 ? 0.752 -31.171 -30.038 1.00 35.78 185 THR A N 1
ATOM 1447 C CA . THR A 1 185 ? -0.529 -30.774 -30.668 1.00 35.78 185 THR A CA 1
ATOM 1448 C C . THR A 1 185 ? -1.882 -31.401 -30.268 1.00 35.78 185 THR A C 1
ATOM 1450 O O . THR A 1 185 ? -2.110 -32.587 -30.452 1.00 35.78 185 THR A O 1
ATOM 1453 N N . LYS A 1 186 ? -2.832 -30.495 -29.956 1.00 40.41 186 LYS A N 1
ATOM 1454 C CA . LYS A 1 186 ? -4.248 -30.394 -30.406 1.00 40.41 186 LYS A CA 1
ATOM 1455 C C . LYS A 1 186 ? -5.037 -31.696 -30.649 1.00 40.41 186 LYS A C 1
ATOM 1457 O O . LYS A 1 186 ? -4.758 -32.361 -31.635 1.00 40.41 186 LYS A O 1
ATOM 1462 N N . THR A 1 187 ? -6.180 -31.892 -29.973 1.00 32.72 187 THR A N 1
ATOM 1463 C CA . THR A 1 187 ? -7.530 -31.973 -30.603 1.00 32.72 187 THR A CA 1
ATOM 1464 C C . THR A 1 187 ? -8.669 -32.193 -29.595 1.00 32.72 187 THR A C 1
ATOM 1466 O O . THR A 1 187 ? -8.476 -32.686 -28.492 1.00 32.72 187 THR A O 1
ATOM 1469 N N . LEU A 1 188 ? -9.858 -31.752 -30.017 1.00 44.38 188 LEU A N 1
ATOM 1470 C CA . LEU A 1 188 ? -11.157 -31.742 -29.344 1.00 44.38 188 LEU A CA 1
ATOM 1471 C C . LEU A 1 188 ? -11.785 -33.129 -29.134 1.00 44.38 188 LEU A C 1
ATOM 1473 O O . LEU A 1 188 ? -11.800 -33.910 -30.075 1.00 44.38 188 LEU A O 1
ATOM 1477 N N . THR A 1 189 ? -12.503 -33.299 -28.015 1.00 37.34 189 THR A N 1
ATOM 1478 C CA . THR A 1 189 ? -13.808 -34.001 -27.893 1.00 37.34 189 THR A CA 1
ATOM 1479 C C . THR A 1 189 ? -14.479 -33.500 -26.603 1.00 37.34 189 THR A C 1
ATOM 1481 O O . THR A 1 189 ? -13.989 -33.761 -25.513 1.00 37.34 189 THR A O 1
ATOM 1484 N N . ARG A 1 190 ? -15.449 -32.576 -26.634 1.00 39.03 190 ARG A N 1
ATOM 1485 C CA . ARG A 1 190 ? -16.898 -32.817 -26.794 1.00 39.03 190 ARG A CA 1
ATOM 1486 C C . ARG A 1 190 ? -17.386 -34.058 -26.037 1.00 39.03 190 ARG A C 1
ATOM 1488 O O . ARG A 1 190 ? -17.301 -35.150 -26.586 1.00 39.03 190 ARG A O 1
ATOM 1495 N N . SER A 1 191 ? -17.962 -33.864 -24.844 1.00 34.66 191 SER A N 1
ATOM 1496 C CA . SER A 1 191 ? -19.306 -34.335 -24.443 1.00 34.66 191 SER A CA 1
ATOM 1497 C C . SER A 1 191 ? -19.561 -34.115 -22.945 1.00 34.66 191 SER A C 1
ATOM 1499 O O . SER A 1 191 ? -18.823 -34.618 -22.115 1.00 34.66 191 SER A O 1
ATOM 1501 N N . GLN A 1 192 ? -20.643 -33.385 -22.655 1.00 44.28 192 GLN A N 1
ATOM 1502 C CA . GLN A 1 192 ? -21.629 -33.658 -21.598 1.00 44.28 192 GLN A CA 1
ATOM 1503 C C . GLN A 1 192 ? -21.128 -33.920 -20.163 1.00 44.28 192 GLN A C 1
ATOM 1505 O O . GLN A 1 192 ? -20.752 -35.033 -19.833 1.00 44.28 192 GLN A O 1
ATOM 1510 N N . SER A 1 193 ? -21.292 -32.936 -19.272 1.00 39.38 193 SER A N 1
ATOM 1511 C CA . SER A 1 193 ? -22.254 -33.028 -18.156 1.00 39.38 193 SER A CA 1
ATOM 1512 C C . SER A 1 193 ? -22.096 -31.840 -17.206 1.00 39.38 193 SER A C 1
ATOM 1514 O O . SER A 1 193 ? -21.043 -31.621 -16.614 1.00 39.38 193 SER A O 1
ATOM 1516 N N . SER A 1 194 ? -23.181 -31.098 -17.050 1.00 48.09 194 SER A N 1
ATOM 1517 C CA . SER A 1 194 ? -23.466 -30.177 -15.958 1.00 48.09 194 SER A CA 1
ATOM 1518 C C . SER A 1 194 ? -23.515 -30.910 -14.614 1.00 48.09 194 SER A C 1
ATOM 1520 O O . SER A 1 194 ? -24.441 -31.695 -14.422 1.00 48.09 194 SER A O 1
ATOM 1522 N N . VAL A 1 195 ? -22.613 -30.625 -13.670 1.00 39.78 195 VAL A N 1
ATOM 1523 C CA . VAL A 1 195 ? -22.882 -30.856 -12.239 1.00 39.78 195 VAL A CA 1
ATOM 1524 C C . VAL A 1 195 ? -22.127 -29.828 -11.390 1.00 39.78 195 VAL A C 1
ATOM 1526 O O . VAL A 1 195 ? -20.928 -29.621 -11.551 1.00 39.78 195 VAL A O 1
ATOM 1529 N N . MET A 1 196 ? -22.870 -29.172 -10.503 1.00 53.81 196 MET A N 1
ATOM 1530 C CA . MET A 1 196 ? -22.389 -28.258 -9.466 1.00 53.81 196 MET A CA 1
ATOM 1531 C C . MET A 1 196 ? -21.619 -29.011 -8.369 1.00 53.81 196 MET A C 1
ATOM 1533 O O . MET A 1 196 ? -21.959 -30.162 -8.101 1.00 53.81 196 MET A O 1
ATOM 1537 N N . PRO A 1 197 ? -20.693 -28.381 -7.629 1.00 47.28 197 PRO A N 1
ATOM 1538 C CA . PRO A 1 197 ? -20.343 -28.842 -6.296 1.00 47.28 197 PRO A CA 1
ATOM 1539 C C . PRO A 1 197 ? -21.129 -28.045 -5.247 1.00 47.28 197 PRO A C 1
ATOM 1541 O O . PRO A 1 197 ? -20.849 -26.883 -4.959 1.00 47.28 197 PRO A O 1
ATOM 1544 N N . SER A 1 198 ? -22.142 -28.700 -4.693 1.00 39.91 198 SER A N 1
ATOM 1545 C CA . SER A 1 198 ? -22.908 -28.278 -3.525 1.00 39.91 198 SER A CA 1
ATOM 1546 C C . SER A 1 198 ? -22.092 -28.482 -2.239 1.00 39.91 198 SER A C 1
ATOM 1548 O O . SER A 1 198 ? -21.546 -29.561 -2.018 1.00 39.91 198 SER A O 1
ATOM 1550 N N . SER A 1 199 ? -22.091 -27.497 -1.341 1.00 45.03 199 SER A N 1
ATOM 1551 C CA . SER A 1 199 ? -22.062 -27.744 0.118 1.00 45.03 199 SER A CA 1
ATOM 1552 C C . SER A 1 199 ? -23.447 -28.273 0.563 1.00 45.03 199 SER A C 1
ATOM 1554 O O . SER A 1 199 ? -24.390 -28.090 -0.214 1.00 45.03 199 SER A O 1
ATOM 1556 N N . PRO A 1 200 ? -23.686 -28.833 1.776 1.00 49.94 200 PRO A N 1
ATOM 1557 C CA . PRO A 1 200 ? -22.806 -29.125 2.922 1.00 49.94 200 PRO A CA 1
ATOM 1558 C C . PRO A 1 200 ? -22.924 -30.590 3.445 1.00 49.94 200 PRO A C 1
ATOM 1560 O O . PRO A 1 200 ? -23.946 -31.245 3.255 1.00 49.94 200 PRO A O 1
ATOM 1563 N N . LEU A 1 201 ? -21.929 -31.106 4.185 1.00 44.00 201 LEU A N 1
ATOM 1564 C CA . LEU A 1 201 ? -22.069 -32.369 4.939 1.00 44.00 201 LEU A CA 1
ATOM 1565 C C . LEU A 1 201 ? -22.275 -32.098 6.436 1.00 44.00 201 LEU A C 1
ATOM 1567 O O . LEU A 1 201 ? -21.344 -31.766 7.167 1.00 44.00 201 LEU A O 1
ATOM 1571 N N . SER A 1 202 ? -23.517 -32.276 6.878 1.00 52.03 202 SER A N 1
ATOM 1572 C CA . SER A 1 202 ? -23.884 -32.570 8.266 1.00 52.03 202 SER A CA 1
ATOM 1573 C C . SER A 1 202 ? -23.698 -34.071 8.567 1.00 52.03 202 SER A C 1
ATOM 1575 O O . SER A 1 202 ? -23.659 -34.880 7.636 1.00 52.03 202 SER A O 1
ATOM 1577 N N . PRO A 1 203 ? -23.560 -34.458 9.852 1.00 57.69 203 PRO A N 1
ATOM 1578 C CA . PRO A 1 203 ? -23.176 -35.805 10.259 1.00 57.69 203 PRO A CA 1
ATOM 1579 C C . PRO A 1 203 ? -24.325 -36.819 10.173 1.00 57.69 203 PRO A C 1
ATOM 1581 O O . PRO A 1 203 ? -25.501 -36.490 10.313 1.00 57.69 203 PRO A O 1
ATOM 1584 N N . ALA A 1 204 ? -23.929 -38.071 9.945 1.00 51.94 204 ALA A N 1
ATOM 1585 C CA . ALA A 1 204 ? -24.776 -39.230 9.718 1.00 51.94 204 ALA A CA 1
ATOM 1586 C C . ALA A 1 204 ? -25.705 -39.593 10.902 1.00 51.94 204 ALA A C 1
ATOM 1588 O O . ALA A 1 204 ? -25.308 -39.459 12.063 1.00 51.94 204 ALA A O 1
ATOM 1589 N N . PRO A 1 205 ? -26.902 -40.142 10.613 1.00 60.69 205 PRO A N 1
ATOM 1590 C CA . PRO A 1 205 ? -27.796 -40.757 11.585 1.00 60.69 205 PRO A CA 1
ATOM 1591 C C . PRO A 1 205 ? -27.467 -42.249 11.731 1.00 60.69 205 PRO A C 1
ATOM 1593 O O . PRO A 1 205 ? -27.277 -42.941 10.731 1.00 60.69 205 PRO A O 1
ATOM 1596 N N . ASN A 1 206 ? -27.446 -42.770 12.959 1.00 52.47 206 ASN A N 1
ATOM 1597 C CA . ASN A 1 206 ? -27.429 -44.215 13.190 1.00 52.47 206 ASN A CA 1
ATOM 1598 C C . ASN A 1 206 ? -28.643 -44.623 14.048 1.00 52.47 206 ASN A C 1
ATOM 1600 O O . ASN A 1 206 ? -28.854 -44.016 15.101 1.00 52.47 206 ASN A O 1
ATOM 1604 N N . PRO A 1 207 ? -29.452 -45.609 13.611 1.00 69.25 207 PRO A N 1
ATOM 1605 C CA . PRO A 1 207 ? -30.677 -46.026 14.281 1.00 69.25 207 PRO A CA 1
ATOM 1606 C C . PRO A 1 207 ? -30.459 -47.289 15.129 1.00 69.25 207 PRO A C 1
ATOM 1608 O O . PRO A 1 207 ? -29.817 -48.238 14.686 1.00 69.25 207 PRO A O 1
ATOM 1611 N N . SER A 1 208 ? -31.080 -47.370 16.310 1.00 53.50 208 SER A N 1
ATOM 1612 C CA . SER A 1 208 ? -31.526 -48.670 16.830 1.00 53.50 208 SER A CA 1
ATOM 1613 C C . SER A 1 208 ? -32.711 -48.528 17.802 1.00 53.50 208 SER A C 1
ATOM 1615 O O . SER A 1 208 ? -32.729 -47.573 18.583 1.00 53.50 208 SER A O 1
ATOM 1617 N N . PRO A 1 209 ? -33.694 -49.450 17.753 1.00 61.97 209 PRO A N 1
ATOM 1618 C CA . PRO A 1 209 ? -34.943 -49.383 18.504 1.00 61.97 209 PRO A CA 1
ATOM 1619 C C . PRO A 1 209 ? -34.923 -50.300 19.736 1.00 61.97 209 PRO A C 1
ATOM 1621 O O . PRO A 1 209 ? -34.504 -51.449 19.626 1.00 61.97 209 PRO A O 1
ATOM 1624 N N . GLN A 1 210 ? -35.474 -49.851 20.869 1.00 56.28 210 GLN A N 1
ATOM 1625 C CA . GLN A 1 210 ? -36.059 -50.738 21.885 1.00 56.28 210 GLN A CA 1
ATOM 1626 C C . GLN A 1 210 ? -37.260 -50.054 22.579 1.00 56.28 210 GLN A C 1
ATOM 1628 O O . GLN A 1 210 ? -37.127 -48.915 23.032 1.00 56.28 210 GLN A O 1
ATOM 1633 N N . PRO A 1 211 ? -38.420 -50.734 22.665 1.00 66.94 211 PRO A N 1
ATOM 1634 C CA . PRO A 1 211 ? -39.618 -50.277 23.359 1.00 66.94 211 PRO A CA 1
ATOM 1635 C C . PRO A 1 211 ? -39.714 -50.887 24.767 1.00 66.94 211 PRO A C 1
ATOM 1637 O O . PRO A 1 211 ? -39.783 -52.104 24.905 1.00 66.94 211 PRO A O 1
ATOM 1640 N N . SER A 1 212 ? -39.811 -50.044 25.799 1.00 54.69 212 SER A N 1
ATOM 1641 C CA . SER A 1 212 ? -40.149 -50.473 27.166 1.00 54.69 212 SER A CA 1
ATOM 1642 C C . SER A 1 212 ? -40.933 -49.380 27.893 1.00 54.69 212 SER A C 1
ATOM 1644 O O . SER A 1 212 ? -40.404 -48.645 28.723 1.00 54.69 212 SER A O 1
ATOM 1646 N N . HIS A 1 213 ? -42.223 -49.275 27.579 1.00 59.78 213 HIS A N 1
ATOM 1647 C CA . HIS A 1 213 ? -43.208 -48.777 28.534 1.00 59.78 213 HIS A CA 1
ATOM 1648 C C . HIS A 1 213 ? -43.433 -49.876 29.567 1.00 59.78 213 HIS A C 1
ATOM 1650 O O . HIS A 1 213 ? -43.899 -50.923 29.151 1.00 59.78 213 HIS A O 1
ATOM 1656 N N . LEU A 1 214 ? -43.163 -49.653 30.855 1.00 57.56 214 LEU A N 1
ATOM 1657 C CA . LEU A 1 214 ? -43.936 -50.190 31.988 1.00 57.56 214 LEU A CA 1
ATOM 1658 C C . LEU A 1 214 ? -43.489 -49.477 33.281 1.00 57.56 214 LEU A C 1
ATOM 1660 O O . LEU A 1 214 ? -42.304 -49.452 33.589 1.00 57.56 214 LEU A O 1
ATOM 1664 N N . ALA A 1 215 ? -44.468 -48.959 34.033 1.00 45.03 215 ALA A N 1
ATOM 1665 C CA . ALA A 1 215 ? -44.371 -48.349 35.368 1.00 45.03 215 ALA A CA 1
ATOM 1666 C C . ALA A 1 215 ? -43.581 -47.020 35.438 1.00 45.03 215 ALA A C 1
ATOM 1668 O O . ALA A 1 215 ? -42.361 -46.979 35.462 1.00 45.03 215 ALA A O 1
ATOM 1669 N N . SER A 1 216 ? -44.214 -45.857 35.581 1.00 47.44 216 SER A N 1
ATOM 1670 C CA . SER A 1 216 ? -45.002 -45.535 36.773 1.00 47.44 216 SER A CA 1
ATOM 1671 C C . SER A 1 216 ? -45.950 -44.374 36.480 1.00 47.44 216 SER A C 1
ATOM 1673 O O . SER A 1 216 ? -45.524 -43.282 36.110 1.00 47.44 216 SER A O 1
ATOM 1675 N N . ALA A 1 217 ? -47.244 -44.619 36.669 1.00 49.06 217 ALA A N 1
ATOM 1676 C CA . ALA A 1 217 ? -48.251 -43.584 36.801 1.00 49.06 217 ALA A CA 1
ATOM 1677 C C . ALA A 1 217 ? -47.996 -42.818 38.109 1.00 49.06 217 ALA A C 1
ATOM 1679 O O . ALA A 1 217 ? -48.478 -43.204 39.172 1.00 49.06 217 ALA A O 1
ATOM 1680 N N . SER A 1 218 ? -47.208 -41.748 38.039 1.00 48.00 218 SER A N 1
ATOM 1681 C CA . SER A 1 218 ? -47.134 -40.765 39.116 1.00 48.00 218 SER A CA 1
ATOM 1682 C C . SER A 1 218 ? -48.364 -39.876 39.009 1.00 48.00 218 SER A C 1
ATOM 1684 O O . SER A 1 218 ? -48.464 -39.020 38.131 1.00 48.00 218 SER A O 1
ATOM 1686 N N . LEU A 1 219 ? -49.325 -40.143 39.889 1.00 53.00 219 LEU A N 1
ATOM 1687 C CA . LEU A 1 219 ? -50.460 -39.278 40.180 1.00 53.00 219 LEU A CA 1
ATOM 1688 C C . LE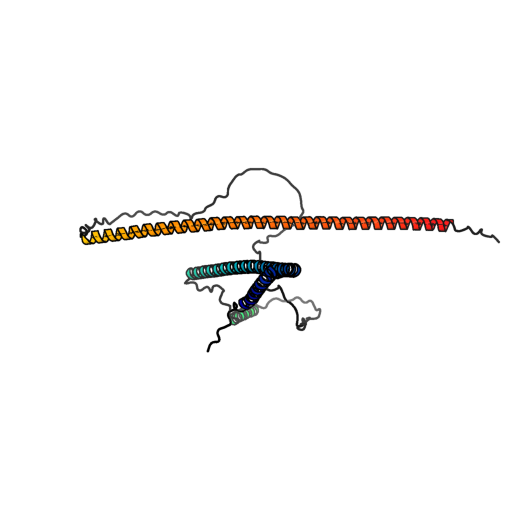U A 1 219 ? -49.977 -37.820 40.303 1.00 53.00 219 LEU A C 1
ATOM 1690 O O . LEU A 1 219 ? -48.924 -37.599 40.911 1.00 53.00 219 LEU A O 1
ATOM 1694 N N . PRO A 1 220 ? -50.711 -36.823 39.770 1.00 52.25 220 PRO A N 1
ATOM 1695 C CA . PRO A 1 220 ? -50.426 -35.431 40.074 1.00 52.25 220 PRO A CA 1
ATOM 1696 C C . PRO A 1 220 ? -50.553 -35.270 41.587 1.00 52.25 220 PRO A C 1
ATOM 1698 O O . PRO A 1 220 ? -51.652 -35.300 42.140 1.00 52.25 220 PRO A O 1
ATOM 1701 N N . SER A 1 221 ? -49.407 -35.174 42.264 1.00 49.50 221 SER A N 1
ATOM 1702 C CA . SER A 1 221 ? -49.355 -34.766 43.658 1.00 49.50 221 SER A CA 1
ATOM 1703 C C . SER A 1 221 ? -50.132 -33.459 43.728 1.00 49.50 221 SER A C 1
ATOM 1705 O O . SER A 1 221 ? -49.798 -32.513 43.012 1.00 49.50 221 SER A O 1
ATOM 1707 N N . LEU A 1 222 ? -51.226 -33.449 44.491 1.00 51.28 222 LEU A N 1
ATOM 1708 C CA . LEU A 1 222 ? -52.000 -32.253 44.786 1.00 51.28 222 LEU A CA 1
ATOM 1709 C C . LEU A 1 222 ? -51.059 -31.309 45.531 1.00 51.28 222 LEU A C 1
ATOM 1711 O O . LEU A 1 222 ? -50.969 -31.353 46.755 1.00 51.28 222 LEU A O 1
ATOM 1715 N N . ILE A 1 223 ? -50.299 -30.516 44.772 1.00 60.38 223 ILE A N 1
ATOM 1716 C CA . ILE A 1 223 ? -49.493 -29.422 45.293 1.00 60.38 223 ILE A CA 1
ATOM 1717 C C . ILE A 1 223 ? -50.486 -28.578 46.097 1.00 60.38 223 ILE A C 1
ATOM 1719 O O . ILE A 1 223 ? -51.479 -28.123 45.517 1.00 60.38 223 ILE A O 1
ATOM 1723 N N . PRO A 1 224 ? -50.294 -28.440 47.422 1.00 62.81 224 PRO A N 1
ATOM 1724 C CA . PRO A 1 224 ? -51.132 -27.584 48.244 1.00 62.81 224 PRO A CA 1
ATOM 1725 C C . PRO A 1 224 ? -51.262 -26.237 47.545 1.00 62.81 224 PRO A C 1
ATOM 1727 O O . PRO A 1 224 ? -50.256 -25.709 47.067 1.00 62.81 224 PRO A O 1
ATOM 1730 N N . ALA A 1 225 ? -52.495 -25.733 47.415 1.00 62.34 225 ALA A N 1
ATOM 1731 C CA . ALA A 1 225 ? -52.749 -24.464 46.747 1.00 62.34 225 ALA A CA 1
ATOM 1732 C C . ALA A 1 225 ? -51.741 -23.436 47.280 1.00 62.34 225 ALA A C 1
ATOM 1734 O O . ALA A 1 225 ? -51.680 -23.266 48.505 1.00 62.34 225 ALA A O 1
ATOM 1735 N N . PRO A 1 226 ? -50.914 -22.834 46.402 1.00 67.56 226 PRO A N 1
ATOM 1736 C CA . PRO A 1 226 ? -49.833 -21.974 46.837 1.00 67.56 226 PRO A CA 1
ATOM 1737 C C . PRO A 1 226 ? -50.438 -20.914 47.736 1.00 67.56 226 PRO A C 1
ATOM 1739 O O . PRO A 1 226 ? -51.425 -20.259 47.382 1.00 67.56 226 PRO A O 1
ATOM 1742 N N . SER A 1 227 ? -49.883 -20.794 48.934 1.00 80.56 227 SER A N 1
ATOM 1743 C CA . SER A 1 227 ? -50.313 -19.767 49.865 1.00 80.56 227 SER A CA 1
ATOM 1744 C C . SER A 1 227 ? -50.227 -18.412 49.154 1.00 80.56 227 SER A C 1
ATOM 1746 O O . SER A 1 227 ? -49.364 -18.197 48.298 1.00 80.56 227 SER A O 1
ATOM 1748 N N . ALA A 1 228 ? -51.105 -17.462 49.490 1.00 86.62 228 ALA A N 1
ATOM 1749 C CA . ALA A 1 228 ? -51.121 -16.144 48.841 1.00 86.62 228 ALA A CA 1
ATOM 1750 C C . ALA A 1 228 ? -49.731 -15.461 48.820 1.00 86.62 228 ALA A C 1
ATOM 1752 O O . ALA A 1 228 ? -49.421 -14.681 47.920 1.00 86.62 228 ALA A O 1
ATOM 1753 N N . LYS A 1 229 ? -48.873 -15.811 49.787 1.00 87.94 229 LYS A N 1
ATOM 1754 C CA . LYS A 1 229 ? -47.479 -15.380 49.880 1.00 87.94 229 LYS A CA 1
ATOM 1755 C C . LYS A 1 229 ? -46.583 -15.980 48.783 1.00 87.94 229 LYS A C 1
ATOM 1757 O O . LYS A 1 229 ? -45.817 -15.242 48.172 1.00 87.94 229 LYS A O 1
ATOM 1762 N N . GLU A 1 230 ? -46.706 -17.272 48.487 1.00 88.81 230 GLU A N 1
ATOM 1763 C CA . GLU A 1 230 ? -45.947 -17.949 47.420 1.00 88.81 230 GLU A CA 1
ATOM 1764 C C . GLU A 1 230 ? -46.353 -17.454 46.029 1.00 88.81 230 GLU A C 1
ATOM 1766 O O . GLU A 1 230 ? -45.505 -17.285 45.154 1.00 88.81 230 GLU A O 1
ATOM 1771 N N . PHE A 1 231 ? -47.639 -17.152 45.825 1.00 90.81 231 PHE A N 1
ATOM 1772 C CA . PHE A 1 231 ? -48.115 -16.600 44.556 1.00 90.81 231 PHE A CA 1
ATOM 1773 C C . PHE A 1 231 ? -47.550 -15.195 44.290 1.00 90.81 231 PHE A C 1
ATOM 1775 O O . PHE A 1 231 ? -47.134 -14.889 43.171 1.00 90.81 231 PHE A O 1
ATOM 1782 N N . ALA A 1 232 ? -47.477 -14.346 45.323 1.00 92.62 232 ALA A N 1
ATOM 1783 C CA . ALA A 1 232 ? -46.849 -13.029 45.221 1.00 92.62 232 ALA A CA 1
ATOM 1784 C C . ALA A 1 232 ? -45.346 -13.132 44.897 1.00 92.62 232 ALA A C 1
ATOM 1786 O O . ALA A 1 232 ? -44.846 -12.399 44.042 1.00 92.62 232 ALA A O 1
ATOM 1787 N N . GLU A 1 233 ? -44.638 -14.078 45.521 1.00 94.00 233 GLU A N 1
ATOM 1788 C CA . GLU A 1 233 ? -43.221 -14.327 45.243 1.00 94.00 233 GLU A CA 1
ATOM 1789 C C . GLU A 1 233 ? -42.998 -14.845 43.813 1.00 94.00 233 GLU A C 1
ATOM 1791 O O . GLU A 1 233 ? -42.091 -14.388 43.115 1.00 94.00 233 GLU A O 1
ATOM 1796 N N . MET A 1 234 ? -43.853 -15.754 43.340 1.00 92.12 234 MET A N 1
ATOM 1797 C CA . MET A 1 234 ? -43.793 -16.278 41.976 1.00 92.12 234 MET A CA 1
ATOM 1798 C C . MET A 1 234 ? -44.057 -15.187 40.935 1.00 92.12 234 MET A C 1
ATOM 1800 O O . MET A 1 234 ? -43.343 -15.113 39.937 1.00 92.12 234 MET A O 1
ATOM 1804 N N . LYS A 1 235 ? -45.024 -14.297 41.185 1.00 94.56 235 LYS A N 1
ATOM 1805 C CA . LYS A 1 235 ? -45.300 -13.149 40.311 1.00 94.56 235 LYS A CA 1
ATOM 1806 C C . LYS A 1 235 ? -44.094 -12.210 40.212 1.00 94.56 235 LYS A C 1
ATOM 1808 O O . LYS A 1 235 ? -43.743 -11.793 39.113 1.00 94.56 235 LYS A O 1
ATOM 1813 N N . HIS A 1 236 ? -43.429 -11.928 41.333 1.00 95.69 236 HIS A N 1
ATOM 1814 C CA . HIS A 1 236 ? -42.210 -11.116 41.347 1.00 95.69 236 HIS A CA 1
ATOM 1815 C C . HIS A 1 236 ? -41.052 -11.796 40.598 1.00 95.69 236 HIS A C 1
ATOM 1817 O O . HIS A 1 236 ? -40.368 -11.157 39.802 1.00 95.69 236 HIS A O 1
ATOM 1823 N N . LYS A 1 237 ? -40.861 -13.111 40.781 1.00 96.56 237 LYS A N 1
ATOM 1824 C CA . LYS A 1 237 ? -39.874 -13.889 40.010 1.00 96.56 237 LYS A CA 1
ATOM 1825 C C . LYS A 1 237 ? -40.167 -13.853 38.512 1.00 96.56 237 LYS A C 1
ATOM 1827 O O . LYS A 1 237 ? -39.242 -13.673 37.730 1.00 96.56 237 LYS A O 1
ATOM 1832 N N . LEU A 1 238 ? -41.433 -13.976 38.112 1.00 96.62 238 LEU A N 1
ATOM 1833 C CA . LEU A 1 238 ? -41.834 -13.897 36.707 1.00 96.62 238 LEU A CA 1
ATOM 1834 C C . LEU A 1 238 ? -41.524 -12.517 36.110 1.00 96.62 238 LEU A C 1
ATOM 1836 O O . LEU A 1 238 ? -41.038 -12.437 34.986 1.00 96.62 238 LEU A O 1
ATOM 1840 N N . GLU A 1 239 ? -41.743 -11.442 36.870 1.00 97.38 239 GLU A N 1
ATOM 1841 C CA . GLU A 1 239 ? -41.388 -10.086 36.441 1.00 97.38 239 GLU A CA 1
ATOM 1842 C C . GLU A 1 239 ? -39.868 -9.914 36.274 1.00 97.38 239 GLU A C 1
ATOM 1844 O O . GLU A 1 239 ? -39.422 -9.336 35.284 1.00 97.38 239 GLU A O 1
ATOM 1849 N N . ILE A 1 240 ? -39.063 -10.459 37.195 1.00 97.75 240 ILE A N 1
ATOM 1850 C CA . ILE A 1 240 ? -37.595 -10.455 37.077 1.00 97.75 240 ILE A CA 1
ATOM 1851 C C . ILE A 1 240 ? -37.149 -11.228 35.832 1.00 97.75 240 ILE A C 1
ATOM 1853 O O . ILE A 1 240 ? -36.353 -10.713 35.050 1.00 97.75 240 ILE A O 1
ATOM 1857 N N . VAL A 1 241 ? -37.676 -12.437 35.626 1.00 97.25 241 VAL A N 1
ATOM 1858 C CA . VAL A 1 241 ? -37.335 -13.270 34.463 1.00 97.25 241 VAL A CA 1
ATOM 1859 C C . VAL A 1 241 ? -37.740 -12.575 33.165 1.00 97.25 241 VAL A C 1
ATOM 1861 O O . VAL A 1 241 ? -36.971 -12.589 32.209 1.00 97.25 241 VAL A O 1
ATOM 1864 N N . SER A 1 242 ? -38.900 -11.912 33.131 1.00 97.19 242 SER A N 1
ATOM 1865 C CA . SER A 1 242 ? -39.325 -11.123 31.970 1.00 97.19 242 SER A CA 1
ATOM 1866 C C . SER A 1 242 ? -38.331 -10.002 31.658 1.00 97.19 242 SER A C 1
ATOM 1868 O O . SER A 1 242 ? -37.928 -9.861 30.508 1.00 97.19 242 SER A O 1
ATOM 1870 N N . LYS A 1 243 ? -37.880 -9.249 32.674 1.00 97.94 243 LYS A N 1
ATOM 1871 C CA . LYS A 1 243 ? -36.882 -8.179 32.498 1.00 97.94 243 LYS A CA 1
ATOM 1872 C C . LYS A 1 243 ? -35.545 -8.717 31.986 1.00 97.94 243 LYS A C 1
ATOM 1874 O O . LYS A 1 243 ? -34.977 -8.138 31.068 1.00 97.94 243 LYS A O 1
ATOM 1879 N N . GLN A 1 244 ? -35.075 -9.841 32.527 1.00 96.88 244 GLN A N 1
ATOM 1880 C CA . GLN A 1 244 ? -33.848 -10.497 32.058 1.00 96.88 244 GLN A CA 1
ATOM 1881 C C . GLN A 1 244 ? -33.969 -10.977 30.608 1.00 96.88 244 GLN A C 1
ATOM 1883 O O . GLN A 1 244 ? -33.020 -10.871 29.839 1.00 96.88 244 GLN A O 1
ATOM 1888 N N . LEU A 1 245 ? -35.137 -11.485 30.212 1.00 94.25 245 LEU A N 1
ATOM 1889 C CA . LEU A 1 245 ? -35.384 -11.947 28.848 1.00 94.25 245 LEU A CA 1
ATOM 1890 C C . LEU A 1 245 ? -35.354 -10.773 27.855 1.00 94.25 245 LEU A C 1
ATOM 1892 O O . LEU A 1 245 ? -34.773 -10.898 26.776 1.00 94.25 245 LEU A O 1
ATOM 1896 N N . ASP A 1 246 ? -35.919 -9.626 28.232 1.00 96.69 246 ASP A N 1
ATOM 1897 C CA . ASP A 1 246 ? -35.863 -8.404 27.424 1.00 96.69 246 ASP A CA 1
ATOM 1898 C C . ASP A 1 246 ? -34.441 -7.824 27.342 1.00 96.69 246 ASP A C 1
ATOM 1900 O O . ASP A 1 246 ? -34.015 -7.380 26.274 1.00 96.69 246 ASP A O 1
ATOM 1904 N N . GLU A 1 247 ? -33.675 -7.883 28.434 1.00 97.25 247 GLU A N 1
ATOM 1905 C CA . GLU A 1 247 ? -32.271 -7.460 28.464 1.00 97.25 247 GLU A CA 1
ATOM 1906 C C . GLU A 1 247 ? -31.386 -8.342 27.571 1.00 97.25 247 GLU A C 1
ATOM 1908 O O . GLU A 1 247 ? -30.694 -7.825 26.695 1.00 97.25 247 GLU A O 1
ATOM 1913 N N . VAL A 1 248 ? -31.495 -9.670 27.681 1.00 95.06 248 VAL A N 1
ATOM 1914 C CA . VAL A 1 248 ? -30.751 -10.618 26.830 1.00 95.06 248 VAL A CA 1
ATOM 1915 C C . VAL A 1 248 ? -31.132 -10.469 25.355 1.00 95.06 248 VAL A C 1
ATOM 1917 O O . VAL A 1 248 ? -30.269 -10.550 24.482 1.00 95.06 248 VAL A O 1
ATOM 1920 N N . LYS A 1 249 ? -32.410 -10.213 25.039 1.00 94.56 249 LYS A N 1
ATOM 1921 C CA . LYS A 1 249 ? -32.833 -9.909 23.661 1.00 94.56 249 LYS A CA 1
ATOM 1922 C C . LYS A 1 249 ? -32.162 -8.646 23.130 1.00 94.56 249 LYS A C 1
ATOM 1924 O O . LYS A 1 249 ? -31.653 -8.652 22.012 1.00 94.56 249 LYS A O 1
ATOM 1929 N N . LYS A 1 250 ? -32.122 -7.583 23.937 1.00 97.25 250 LYS A N 1
ATOM 1930 C CA . LYS A 1 250 ? -31.468 -6.323 23.570 1.00 97.25 250 LYS A CA 1
ATOM 1931 C C . LYS A 1 250 ? -29.971 -6.518 23.324 1.00 97.25 250 LYS A C 1
ATOM 1933 O O . LYS A 1 250 ? -29.446 -5.976 22.354 1.00 97.25 250 LYS A O 1
ATOM 1938 N N . GLU A 1 251 ? -29.289 -7.290 24.166 1.00 93.94 251 GLU A N 1
ATOM 1939 C CA . GLU A 1 251 ? -27.875 -7.631 23.969 1.00 93.94 251 GLU A CA 1
ATOM 1940 C C . GLU A 1 251 ? -27.656 -8.461 22.698 1.00 93.94 251 GLU A C 1
ATOM 1942 O O . GLU A 1 251 ? -26.744 -8.169 21.925 1.00 93.94 251 GLU A O 1
ATOM 1947 N N . LEU A 1 252 ? -28.524 -9.440 22.423 1.00 91.50 252 LEU A N 1
ATOM 1948 C CA . LEU A 1 252 ? -28.449 -10.264 21.215 1.00 91.50 252 LEU A CA 1
ATOM 1949 C C . LEU A 1 252 ? -28.576 -9.425 19.934 1.00 91.50 252 LEU A C 1
ATOM 1951 O O . LEU A 1 252 ? -27.842 -9.655 18.971 1.00 91.50 252 LEU A O 1
ATOM 1955 N N . ASP A 1 253 ? -29.480 -8.446 19.911 1.00 93.38 253 ASP A N 1
ATOM 1956 C CA . ASP A 1 253 ? -29.654 -7.553 18.760 1.00 93.38 253 ASP A CA 1
ATOM 1957 C C . ASP A 1 253 ? -28.464 -6.592 18.593 1.00 93.38 253 ASP A C 1
ATOM 1959 O O . ASP A 1 253 ? -27.993 -6.358 17.474 1.00 93.38 253 ASP A O 1
ATOM 1963 N N . GLN A 1 254 ? -27.902 -6.087 19.696 1.00 88.56 254 GLN A N 1
ATOM 1964 C CA . GLN A 1 254 ? -26.656 -5.314 19.658 1.00 88.56 254 GLN A CA 1
ATOM 1965 C C . GLN A 1 254 ? -25.481 -6.142 19.129 1.00 88.56 254 GLN A C 1
ATOM 1967 O O . GLN A 1 254 ? -24.679 -5.648 18.341 1.00 88.56 254 GLN A O 1
ATOM 1972 N N . GLU A 1 255 ? -25.378 -7.409 19.517 1.00 87.75 255 GLU A N 1
ATOM 1973 C CA . GLU A 1 255 ? -24.301 -8.273 19.045 1.00 87.75 255 GLU A CA 1
ATOM 1974 C C . GLU A 1 255 ? -24.454 -8.608 17.556 1.00 87.75 255 GLU A C 1
ATOM 1976 O O . GLU A 1 255 ? -23.483 -8.586 16.801 1.00 87.75 255 GLU A O 1
ATOM 1981 N N . ARG A 1 256 ? -25.688 -8.832 17.088 1.00 80.81 256 ARG A N 1
ATOM 1982 C CA . ARG A 1 256 ? -25.982 -9.035 15.660 1.00 80.81 256 ARG A CA 1
ATOM 1983 C C . ARG A 1 256 ? -25.617 -7.818 14.817 1.00 80.81 256 ARG A C 1
ATOM 1985 O O . ARG A 1 256 ? -24.994 -7.979 13.773 1.00 80.81 256 ARG A O 1
ATOM 1992 N N . THR A 1 257 ? -25.964 -6.612 15.266 1.00 84.88 257 THR A N 1
ATOM 1993 C CA . THR A 1 257 ? -25.614 -5.375 14.542 1.00 84.88 257 THR A CA 1
ATOM 1994 C C . THR A 1 257 ? -24.105 -5.153 14.475 1.00 84.88 257 THR A C 1
ATOM 1996 O O . THR A 1 257 ? -23.588 -4.867 13.396 1.00 84.88 257 THR A O 1
ATOM 1999 N N . LYS A 1 258 ? -23.374 -5.376 15.577 1.00 81.94 258 LYS A N 1
ATOM 2000 C CA . LYS A 1 258 ? -21.903 -5.326 15.578 1.00 81.94 258 LYS A CA 1
ATOM 2001 C C . LYS A 1 258 ? -21.300 -6.369 14.639 1.00 81.94 258 LYS A C 1
ATOM 2003 O O . LYS A 1 258 ? -20.425 -6.037 13.847 1.00 81.94 258 LYS A O 1
ATOM 2008 N N . ARG A 1 259 ? -21.787 -7.614 14.682 1.00 72.31 259 ARG A N 1
ATOM 2009 C CA . ARG A 1 259 ? -21.310 -8.692 13.805 1.00 72.31 259 ARG A CA 1
ATOM 2010 C C . ARG A 1 259 ? -21.541 -8.377 12.327 1.00 72.31 259 ARG A C 1
ATOM 2012 O O . ARG A 1 259 ? -20.653 -8.638 11.522 1.00 72.31 259 ARG A O 1
ATOM 2019 N N . ASN A 1 260 ? -22.699 -7.818 11.981 1.00 75.06 260 ASN A N 1
ATOM 2020 C CA . ASN A 1 260 ? -22.996 -7.408 10.609 1.00 75.06 260 ASN A CA 1
ATOM 2021 C C . ASN A 1 260 ? -22.065 -6.278 10.157 1.00 75.06 260 ASN A C 1
ATOM 2023 O O . ASN A 1 260 ? -21.450 -6.402 9.106 1.00 75.06 260 ASN A O 1
ATOM 2027 N N . SER A 1 261 ? -21.870 -5.248 10.986 1.00 81.25 261 SER A N 1
ATOM 2028 C CA . SER A 1 261 ? -20.942 -4.150 10.681 1.00 81.25 261 SER A CA 1
ATOM 2029 C C . SER A 1 261 ? -19.505 -4.638 10.466 1.00 81.25 261 SER A C 1
ATOM 2031 O O . SER A 1 261 ? -18.857 -4.222 9.510 1.00 81.25 261 SER A O 1
ATOM 2033 N N . VAL A 1 262 ? -19.018 -5.562 11.301 1.00 74.50 262 VAL A N 1
ATOM 2034 C CA . VAL A 1 262 ? -17.687 -6.171 11.125 1.00 74.50 262 VAL A CA 1
ATOM 2035 C C . VAL A 1 262 ? -17.624 -7.021 9.851 1.00 74.50 262 VAL A C 1
ATOM 2037 O O . VAL A 1 262 ? -16.593 -7.053 9.184 1.00 74.50 262 VAL A O 1
ATOM 2040 N N . SER A 1 263 ? -18.711 -7.708 9.490 1.00 74.06 263 SER A N 1
ATOM 2041 C CA . SER A 1 263 ? -18.782 -8.488 8.249 1.00 74.06 263 SER A CA 1
ATOM 2042 C C . SER A 1 263 ? -18.732 -7.602 7.002 1.00 74.06 263 SER A C 1
ATOM 2044 O O . SER A 1 263 ? -18.044 -7.958 6.051 1.00 74.06 263 SER A O 1
ATOM 2046 N N . GLU A 1 264 ? -19.419 -6.458 7.010 1.00 82.00 264 GLU A N 1
ATOM 2047 C CA . GLU A 1 264 ? -19.404 -5.478 5.914 1.00 82.00 264 GLU A CA 1
ATOM 2048 C C . GLU A 1 264 ? -18.022 -4.828 5.756 1.00 82.00 264 GLU A C 1
ATOM 2050 O O . GLU A 1 264 ? -17.513 -4.696 4.644 1.00 82.00 264 GLU A O 1
ATOM 2055 N N . GLU A 1 265 ? -17.371 -4.461 6.866 1.00 77.62 265 GLU A N 1
ATOM 2056 C CA . GLU A 1 265 ? -16.004 -3.931 6.837 1.00 77.62 265 GLU A CA 1
ATOM 2057 C C . GLU A 1 265 ? -15.011 -4.974 6.313 1.00 77.62 265 GLU A C 1
ATOM 2059 O O . GLU A 1 265 ? -14.131 -4.650 5.515 1.00 77.62 265 GLU A O 1
ATOM 2064 N N . LYS A 1 266 ? -15.183 -6.242 6.703 1.00 77.69 266 LYS A N 1
ATOM 2065 C CA . LYS A 1 266 ? -14.377 -7.346 6.184 1.00 77.69 266 LYS A CA 1
ATOM 2066 C C . LYS A 1 266 ? -14.535 -7.492 4.667 1.00 77.69 266 LYS A C 1
ATOM 2068 O O . LYS A 1 266 ? -13.526 -7.540 3.972 1.00 77.69 266 LYS A O 1
ATOM 2073 N N . GLU A 1 267 ? -15.767 -7.546 4.164 1.00 80.62 267 GLU A N 1
ATOM 2074 C CA . GLU A 1 267 ? -16.044 -7.664 2.724 1.00 80.62 267 GLU A CA 1
ATOM 2075 C C . GLU A 1 267 ? -15.450 -6.483 1.944 1.00 80.62 267 GLU A C 1
ATOM 2077 O O . GLU A 1 267 ? -14.814 -6.665 0.906 1.00 80.62 267 GLU A O 1
ATOM 2082 N N . ARG A 1 268 ? -15.567 -5.269 2.492 1.00 85.62 268 ARG A N 1
ATOM 2083 C CA . ARG A 1 268 ? -14.951 -4.074 1.915 1.00 85.62 268 ARG A CA 1
ATOM 2084 C C . ARG A 1 268 ? -13.426 -4.194 1.824 1.00 85.62 268 ARG A C 1
ATOM 2086 O O . ARG A 1 268 ? -12.863 -3.903 0.772 1.00 85.62 268 ARG A O 1
ATOM 2093 N N . LEU A 1 269 ? -12.760 -4.606 2.904 1.00 72.88 269 LEU A N 1
ATOM 2094 C CA . LEU A 1 269 ? -11.301 -4.760 2.924 1.00 72.88 269 LEU A CA 1
ATOM 2095 C C . LEU A 1 269 ? -10.827 -5.879 1.986 1.00 72.88 269 LEU A C 1
ATOM 2097 O O . LEU A 1 269 ? -9.796 -5.728 1.335 1.00 72.88 269 LEU A O 1
ATOM 2101 N N . GLU A 1 270 ? -11.575 -6.981 1.881 1.00 78.19 270 GLU A N 1
ATOM 2102 C CA . GLU A 1 270 ? -11.292 -8.051 0.916 1.00 78.19 270 GLU A CA 1
ATOM 2103 C C . GLU A 1 270 ? -11.382 -7.533 -0.531 1.00 78.19 270 GLU A C 1
ATOM 2105 O O . GLU A 1 270 ? -10.487 -7.817 -1.329 1.00 78.19 270 GLU A O 1
ATOM 2110 N N . GLY A 1 271 ? -12.373 -6.690 -0.843 1.00 81.44 271 GLY A N 1
ATOM 2111 C CA . GLY A 1 271 ? -12.488 -6.037 -2.152 1.00 81.44 271 GLY A CA 1
ATOM 2112 C C . GLY A 1 271 ? -11.349 -5.053 -2.459 1.00 81.44 271 GLY A C 1
ATOM 2113 O O . GLY A 1 271 ? -10.816 -5.044 -3.570 1.00 81.44 271 GLY A O 1
ATOM 2114 N N . GLU A 1 272 ? -10.923 -4.249 -1.478 1.00 85.44 272 GLU A N 1
ATOM 2115 C CA . GLU A 1 272 ? -9.772 -3.343 -1.629 1.00 85.44 272 GLU A CA 1
ATOM 2116 C C . GLU A 1 272 ? -8.464 -4.129 -1.860 1.00 85.44 272 GLU A C 1
ATOM 2118 O O . GLU A 1 272 ? -7.653 -3.751 -2.710 1.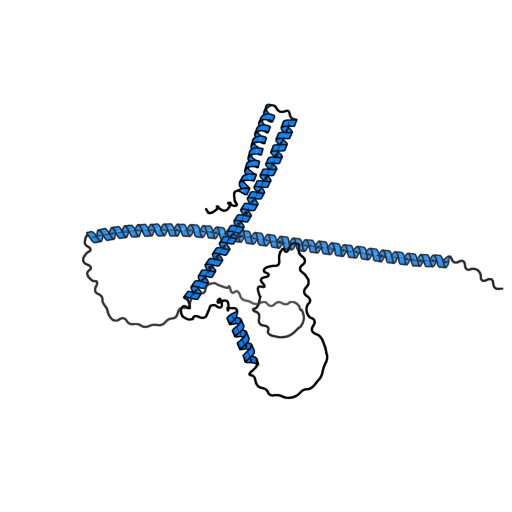00 85.44 272 GLU A O 1
ATOM 2123 N N . LEU A 1 273 ? -8.276 -5.261 -1.167 1.00 78.00 273 LEU A N 1
ATOM 2124 C CA . LEU A 1 273 ? -7.122 -6.146 -1.361 1.00 78.00 273 LEU A CA 1
ATOM 2125 C C . LEU A 1 273 ? -7.124 -6.827 -2.731 1.00 78.00 273 LEU A C 1
ATOM 2127 O O . LEU A 1 273 ? -6.073 -6.899 -3.371 1.00 78.00 273 LEU A O 1
ATOM 2131 N N . GLU A 1 274 ? -8.278 -7.306 -3.197 1.00 82.19 274 GLU A N 1
ATOM 2132 C CA . GLU A 1 274 ? -8.405 -7.892 -4.532 1.00 82.19 274 GLU A CA 1
ATOM 2133 C C . GLU A 1 274 ? -8.062 -6.854 -5.608 1.00 82.19 274 GLU A C 1
ATOM 2135 O O . GLU A 1 274 ? -7.194 -7.106 -6.449 1.00 82.19 274 GLU A O 1
ATOM 2140 N N . SER A 1 275 ? -8.632 -5.647 -5.514 1.00 87.38 275 SER A N 1
ATOM 2141 C CA . SER A 1 275 ? -8.341 -4.546 -6.437 1.00 87.38 275 SER A CA 1
ATOM 2142 C C . SER A 1 275 ? -6.860 -4.151 -6.438 1.00 87.38 275 SER A C 1
ATOM 2144 O O . SER A 1 275 ? -6.276 -3.977 -7.511 1.00 87.38 275 SER A O 1
ATOM 2146 N N . LEU A 1 276 ? -6.227 -4.046 -5.264 1.00 89.62 276 LEU A N 1
ATOM 2147 C CA . LEU A 1 276 ? -4.800 -3.734 -5.160 1.00 89.62 276 LEU A CA 1
ATOM 2148 C C . LEU A 1 276 ? -3.936 -4.847 -5.765 1.00 89.62 276 LEU A C 1
ATOM 2150 O O . LEU A 1 276 ? -2.963 -4.566 -6.466 1.00 89.62 276 LEU A O 1
ATOM 2154 N N . SER A 1 277 ? -4.294 -6.111 -5.524 1.00 77.75 277 SER A N 1
ATOM 2155 C CA . SER A 1 277 ? -3.574 -7.250 -6.093 1.00 77.75 277 SER A CA 1
ATOM 2156 C C . SER A 1 277 ? -3.640 -7.246 -7.622 1.00 77.75 277 SER A C 1
ATOM 2158 O O . SER A 1 277 ? -2.610 -7.416 -8.275 1.00 77.75 277 SER A O 1
ATOM 2160 N N . GLN A 1 278 ? -4.811 -6.951 -8.198 1.00 80.56 278 GLN A N 1
ATOM 2161 C CA . GLN A 1 278 ? -4.994 -6.839 -9.641 1.00 80.56 278 GLN A CA 1
ATOM 2162 C C . GLN A 1 278 ? -4.133 -5.713 -10.226 1.00 80.56 278 GLN A C 1
ATOM 2164 O O . GLN A 1 278 ? -3.397 -5.951 -11.184 1.00 80.56 278 GLN A O 1
ATOM 2169 N N . ALA A 1 279 ? -4.149 -4.524 -9.615 1.00 84.94 279 ALA A N 1
ATOM 2170 C CA . ALA A 1 279 ? -3.338 -3.391 -10.060 1.00 84.94 279 ALA A CA 1
ATOM 2171 C C . ALA A 1 279 ? -1.830 -3.709 -10.041 1.00 84.94 279 ALA A C 1
ATOM 2173 O O . ALA A 1 279 ? -1.110 -3.373 -10.983 1.00 84.94 279 ALA A O 1
ATOM 2174 N N . LEU A 1 280 ? -1.346 -4.408 -9.008 1.00 81.62 280 LEU A N 1
ATOM 2175 C CA . LEU A 1 280 ? 0.055 -4.833 -8.923 1.00 81.62 280 LEU A CA 1
ATOM 2176 C C . LEU A 1 280 ? 0.421 -5.864 -10.000 1.00 81.62 280 LEU A C 1
ATOM 2178 O O . LEU A 1 280 ? 1.508 -5.781 -10.574 1.00 81.62 280 LEU A O 1
ATOM 2182 N N . PHE A 1 281 ? -0.466 -6.817 -10.307 1.00 90.94 281 PHE A N 1
ATOM 2183 C CA . PHE A 1 281 ? -0.238 -7.783 -11.387 1.00 90.94 281 PHE A CA 1
ATOM 2184 C C . PHE A 1 281 ? -0.249 -7.124 -12.770 1.00 90.94 281 PHE A C 1
ATOM 2186 O O . PHE A 1 281 ? 0.591 -7.451 -13.612 1.00 90.94 281 PHE A O 1
ATOM 2193 N N . GLU A 1 282 ? -1.170 -6.192 -13.012 1.00 91.62 282 GLU A N 1
ATOM 2194 C CA . GLU A 1 282 ? -1.237 -5.427 -14.259 1.00 91.62 282 GLU A CA 1
ATOM 2195 C C . GLU A 1 282 ? 0.024 -4.576 -14.460 1.00 91.62 282 GLU A C 1
ATOM 2197 O O . GLU A 1 282 ? 0.644 -4.643 -15.526 1.00 91.62 282 GLU A O 1
ATOM 2202 N N . GLU A 1 283 ? 0.473 -3.857 -13.427 1.00 94.62 283 GLU A N 1
ATOM 2203 C CA . GLU A 1 283 ? 1.683 -3.032 -13.503 1.00 94.62 283 GLU A CA 1
ATOM 2204 C C . GLU A 1 283 ? 2.950 -3.889 -13.664 1.00 94.62 283 GLU A C 1
ATOM 2206 O O . GLU A 1 283 ? 3.812 -3.574 -14.488 1.00 94.62 283 GLU A O 1
ATOM 2211 N N . ALA A 1 284 ? 3.045 -5.032 -12.973 1.00 83.56 284 ALA A N 1
ATOM 2212 C CA . ALA A 1 284 ? 4.152 -5.972 -13.155 1.00 83.56 284 ALA A CA 1
ATOM 2213 C C . ALA A 1 284 ? 4.213 -6.512 -14.595 1.00 83.56 284 ALA A C 1
ATOM 2215 O O . ALA A 1 284 ? 5.284 -6.543 -15.210 1.00 83.56 284 ALA A O 1
ATOM 2216 N N . ASN A 1 285 ? 3.068 -6.888 -15.172 1.00 83.75 285 ASN A N 1
ATOM 2217 C CA . ASN A 1 285 ? 2.994 -7.336 -16.563 1.00 83.75 285 ASN A CA 1
ATOM 2218 C C . ASN A 1 285 ? 3.402 -6.227 -17.539 1.00 83.75 285 ASN A C 1
ATOM 2220 O O . ASN A 1 285 ? 4.147 -6.483 -18.488 1.00 83.75 285 ASN A O 1
ATOM 2224 N N . LYS A 1 286 ? 2.963 -4.992 -17.290 1.00 92.88 286 LYS A N 1
ATOM 2225 C CA . LYS A 1 286 ? 3.321 -3.819 -18.091 1.00 92.88 286 LYS A CA 1
ATOM 2226 C C . LYS A 1 286 ? 4.819 -3.519 -18.042 1.00 92.88 286 LYS A C 1
ATOM 2228 O O . LYS A 1 286 ? 5.414 -3.261 -19.090 1.00 92.88 286 LYS A O 1
ATOM 2233 N N . MET A 1 287 ? 5.448 -3.597 -16.869 1.00 90.88 287 MET A N 1
ATOM 2234 C CA . MET A 1 287 ? 6.899 -3.440 -16.729 1.00 90.88 287 MET A CA 1
ATOM 2235 C C . MET A 1 287 ? 7.658 -4.515 -17.510 1.00 90.88 287 MET A C 1
ATOM 2237 O O . MET A 1 287 ? 8.560 -4.195 -18.280 1.00 90.88 287 MET A O 1
ATOM 2241 N N . VAL A 1 288 ? 7.259 -5.784 -17.378 1.00 96.12 288 VAL A N 1
ATOM 2242 C CA . VAL A 1 288 ? 7.890 -6.897 -18.106 1.00 96.12 288 VAL A CA 1
ATOM 2243 C C . VAL A 1 288 ? 7.711 -6.749 -19.617 1.00 96.12 288 VAL A C 1
ATOM 2245 O O . VAL A 1 288 ? 8.651 -6.993 -20.372 1.00 96.12 288 VAL A O 1
ATOM 2248 N N . ALA A 1 289 ? 6.527 -6.347 -20.079 1.00 95.69 289 ALA A N 1
ATOM 2249 C CA . ALA A 1 289 ? 6.278 -6.085 -21.493 1.00 95.69 289 ALA A CA 1
ATOM 2250 C C . ALA A 1 289 ? 7.160 -4.941 -22.014 1.00 95.69 289 ALA A C 1
ATOM 2252 O O . ALA A 1 289 ? 7.804 -5.095 -23.050 1.00 95.69 289 ALA A O 1
ATOM 2253 N N . SER A 1 290 ? 7.249 -3.842 -21.262 1.00 88.94 290 SER A N 1
ATOM 2254 C CA . SER A 1 290 ? 8.098 -2.694 -21.602 1.00 88.94 290 SER A CA 1
ATOM 2255 C C . SER A 1 290 ? 9.573 -3.092 -21.699 1.00 88.94 290 SER A C 1
ATOM 2257 O O . SER A 1 290 ? 10.261 -2.693 -22.633 1.00 88.94 290 SER A O 1
ATOM 2259 N N . GLU A 1 291 ? 10.054 -3.925 -20.775 1.00 97.88 291 GLU A N 1
ATOM 2260 C CA . GLU A 1 291 ? 11.433 -4.419 -20.781 1.00 97.88 291 GLU A CA 1
ATOM 2261 C C . GLU A 1 291 ? 11.710 -5.344 -21.974 1.00 97.88 291 GLU A C 1
ATOM 2263 O O . GLU A 1 291 ? 12.758 -5.253 -22.610 1.00 97.88 291 GLU A O 1
ATOM 2268 N N . ARG A 1 292 ? 10.755 -6.213 -22.333 1.00 97.56 292 ARG A N 1
ATOM 2269 C CA . ARG A 1 292 ? 10.867 -7.076 -23.521 1.00 97.56 292 ARG A CA 1
ATOM 2270 C C . ARG A 1 292 ? 10.944 -6.268 -24.811 1.00 97.56 292 ARG A C 1
ATOM 2272 O O . ARG A 1 292 ? 11.721 -6.637 -25.685 1.00 97.56 292 ARG A O 1
ATOM 2279 N N . ILE A 1 293 ? 10.163 -5.193 -24.917 1.00 95.88 293 ILE A N 1
ATOM 2280 C CA . ILE A 1 293 ? 10.194 -4.289 -26.072 1.00 95.88 293 ILE A CA 1
ATOM 2281 C C . ILE A 1 293 ? 11.564 -3.615 -26.165 1.00 95.88 293 ILE A C 1
ATOM 2283 O O . ILE A 1 293 ? 12.239 -3.782 -27.173 1.00 95.88 293 ILE A O 1
ATOM 2287 N N . LYS A 1 294 ? 12.032 -2.977 -25.085 1.00 96.94 294 LYS A N 1
ATOM 2288 C CA . LYS A 1 294 ? 13.358 -2.332 -25.050 1.00 96.94 294 LYS A CA 1
ATOM 2289 C C . LYS A 1 294 ? 14.489 -3.297 -25.391 1.00 96.94 294 LYS A C 1
ATOM 2291 O O . LYS A 1 294 ? 15.424 -2.965 -26.115 1.00 96.94 294 LYS A O 1
ATOM 2296 N N . ARG A 1 295 ? 14.410 -4.525 -24.880 1.00 95.56 295 ARG A N 1
ATOM 2297 C CA . ARG A 1 295 ? 15.383 -5.564 -25.209 1.00 95.56 295 ARG A CA 1
ATOM 2298 C C . ARG A 1 295 ? 15.351 -5.920 -26.697 1.00 95.56 295 ARG A C 1
ATOM 2300 O O . ARG A 1 295 ? 16.408 -6.021 -27.302 1.00 95.56 295 ARG A O 1
ATOM 2307 N N . ALA A 1 296 ? 14.170 -6.088 -27.286 1.00 97.88 296 ALA A N 1
ATOM 2308 C CA . ALA A 1 296 ? 14.046 -6.364 -28.715 1.00 97.88 296 ALA A CA 1
ATOM 2309 C C . ALA A 1 296 ? 14.583 -5.205 -29.576 1.00 97.88 296 ALA A C 1
ATOM 2311 O O . ALA A 1 296 ? 15.298 -5.459 -30.540 1.00 97.88 296 ALA A O 1
ATOM 2312 N N . GLU A 1 297 ? 14.306 -3.956 -29.193 1.00 96.38 297 GLU A N 1
ATOM 2313 C CA . GLU A 1 297 ? 14.818 -2.752 -29.866 1.00 96.38 297 GLU A CA 1
ATOM 2314 C C . GLU A 1 297 ? 16.354 -2.706 -29.843 1.00 96.38 297 GLU A C 1
ATOM 2316 O O . GLU A 1 297 ? 16.992 -2.587 -30.88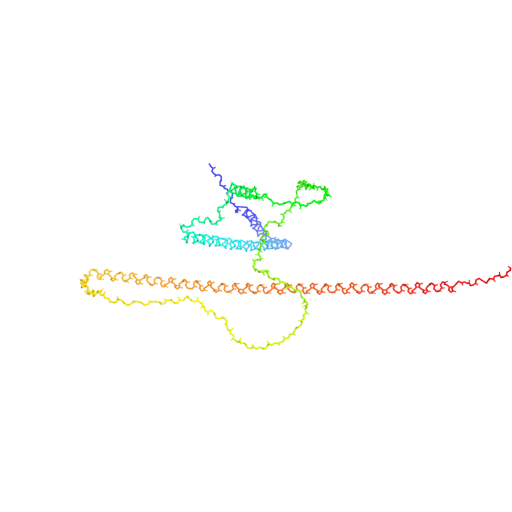5 1.00 96.38 297 GLU A O 1
ATOM 2321 N N . THR A 1 298 ? 16.970 -2.904 -28.674 1.00 96.12 298 THR A N 1
ATOM 2322 C CA . THR A 1 298 ? 18.443 -2.920 -28.554 1.00 96.12 298 THR A CA 1
ATOM 2323 C C . THR A 1 298 ? 19.098 -4.085 -29.308 1.00 96.12 298 THR A C 1
ATOM 2325 O O . THR A 1 298 ? 20.177 -3.928 -29.884 1.00 96.12 298 THR A O 1
ATOM 2328 N N . GLU A 1 299 ? 18.458 -5.259 -29.347 1.00 97.56 299 GLU A N 1
ATOM 2329 C CA . GLU A 1 299 ? 18.918 -6.399 -30.150 1.00 97.56 299 GLU A CA 1
ATOM 2330 C C . GLU A 1 299 ? 18.818 -6.106 -31.663 1.00 97.56 299 GLU A C 1
ATOM 2332 O O . GLU A 1 299 ? 19.709 -6.494 -32.428 1.00 97.56 299 GLU A O 1
ATOM 2337 N N . GLU A 1 300 ? 17.781 -5.386 -32.106 1.00 97.94 300 GLU A N 1
ATOM 2338 C CA . GLU A 1 300 ? 17.625 -4.939 -33.494 1.00 97.94 300 GLU A CA 1
ATOM 2339 C C . GLU A 1 300 ? 18.682 -3.897 -33.889 1.00 97.94 300 GLU A C 1
ATOM 2341 O O . GLU A 1 300 ? 19.336 -4.060 -34.923 1.00 97.94 300 GLU A O 1
ATOM 2346 N N . GLU A 1 301 ? 18.926 -2.888 -33.050 1.00 96.75 301 GLU A N 1
ATOM 2347 C CA . GLU A 1 301 ? 19.986 -1.889 -33.255 1.00 96.75 301 GLU A CA 1
ATOM 2348 C C . GLU A 1 301 ? 21.370 -2.549 -33.373 1.00 96.75 301 GLU A C 1
ATOM 2350 O O . GLU A 1 301 ? 22.156 -2.249 -34.279 1.00 96.75 301 GLU A O 1
ATOM 2355 N N . LEU A 1 302 ? 21.670 -3.525 -32.509 1.00 97.88 302 LEU A N 1
ATOM 2356 C CA . LEU A 1 302 ? 22.920 -4.286 -32.581 1.00 97.88 302 LEU A CA 1
ATOM 2357 C C . LEU A 1 302 ? 23.032 -5.039 -33.914 1.00 97.88 302 LEU A C 1
ATOM 2359 O O . LEU A 1 302 ? 24.090 -5.054 -34.546 1.00 97.88 302 LEU A O 1
ATOM 2363 N N . LYS A 1 303 ? 21.941 -5.643 -34.387 1.00 98.38 303 LYS A N 1
ATOM 2364 C CA . LYS A 1 303 ? 21.927 -6.338 -35.677 1.00 98.38 303 LYS A CA 1
ATOM 2365 C C . LYS A 1 303 ? 22.152 -5.378 -36.851 1.00 98.38 303 LYS A C 1
ATOM 2367 O O . LYS A 1 303 ? 22.896 -5.732 -37.767 1.00 98.38 303 LYS A O 1
ATOM 2372 N N . GLN A 1 304 ? 21.557 -4.185 -36.819 1.00 98.00 304 GLN A N 1
ATOM 2373 C CA . GLN A 1 304 ? 21.758 -3.151 -37.841 1.00 98.00 304 GLN A CA 1
ATOM 2374 C C . GLN A 1 304 ? 23.218 -2.684 -37.878 1.00 98.00 304 GLN A C 1
ATOM 2376 O O . GLN A 1 304 ? 23.848 -2.737 -38.932 1.00 98.00 304 GLN A O 1
ATOM 2381 N N . THR A 1 305 ? 23.810 -2.360 -36.725 1.00 98.12 305 THR A N 1
ATOM 2382 C CA . THR A 1 305 ? 25.223 -1.939 -36.651 1.00 98.12 305 THR A CA 1
ATOM 2383 C C . THR A 1 305 ? 26.193 -3.029 -37.119 1.00 98.12 305 THR A C 1
ATOM 2385 O O . THR A 1 305 ? 27.204 -2.739 -37.766 1.00 98.12 305 THR A O 1
ATOM 2388 N N . LEU A 1 306 ? 25.897 -4.308 -36.852 1.00 98.06 306 LEU A N 1
ATOM 2389 C CA . LEU A 1 306 ? 26.674 -5.420 -37.403 1.00 98.06 306 LEU A CA 1
ATOM 2390 C C . LEU A 1 306 ? 26.543 -5.517 -38.927 1.00 98.06 306 LEU A C 1
ATOM 2392 O O . LEU A 1 306 ? 27.562 -5.719 -39.590 1.00 98.06 306 LEU A O 1
ATOM 2396 N N . ALA A 1 307 ? 25.336 -5.352 -39.474 1.00 98.31 307 ALA A N 1
ATOM 2397 C CA . ALA A 1 307 ? 25.096 -5.365 -40.916 1.00 98.31 307 ALA A CA 1
ATOM 2398 C C . ALA A 1 307 ? 25.834 -4.214 -41.625 1.00 98.31 307 ALA A C 1
ATOM 2400 O O . ALA A 1 307 ? 26.531 -4.440 -42.619 1.00 98.31 307 ALA A O 1
ATOM 2401 N N . GLU A 1 308 ? 25.774 -3.002 -41.070 1.00 98.25 308 GLU A N 1
ATOM 2402 C CA . GLU A 1 308 ? 26.528 -1.839 -41.550 1.00 98.25 308 GLU A CA 1
ATOM 2403 C C . GLU A 1 308 ? 28.036 -2.096 -41.514 1.00 98.25 308 GLU A C 1
ATOM 2405 O O . GLU A 1 308 ? 28.739 -1.894 -42.506 1.00 98.25 308 GLU A O 1
ATOM 2410 N N . LYS A 1 309 ? 28.547 -2.635 -40.400 1.00 98.56 309 LYS A N 1
ATOM 2411 C CA . LYS A 1 309 ? 29.960 -3.005 -40.268 1.00 98.56 309 LYS A CA 1
ATOM 2412 C C . LYS A 1 309 ? 30.382 -4.042 -41.309 1.00 98.56 309 LYS A C 1
ATOM 2414 O O . LYS A 1 309 ? 31.498 -3.956 -41.823 1.00 98.56 309 LYS A O 1
ATOM 2419 N N . THR A 1 310 ? 29.543 -5.035 -41.605 1.00 98.44 310 THR A N 1
ATOM 2420 C CA . THR A 1 310 ? 29.838 -6.021 -42.655 1.00 98.44 310 THR A CA 1
ATOM 2421 C C . THR A 1 310 ? 29.839 -5.391 -44.044 1.00 98.44 310 THR A C 1
ATOM 2423 O O . THR A 1 310 ? 30.795 -5.609 -44.782 1.00 98.44 310 THR A O 1
ATOM 2426 N N . ALA A 1 311 ? 28.865 -4.532 -44.359 1.00 98.56 311 ALA A N 1
ATOM 2427 C CA . ALA A 1 311 ? 28.801 -3.828 -45.638 1.00 98.56 311 ALA A CA 1
ATOM 2428 C C . ALA A 1 311 ? 30.026 -2.920 -45.857 1.00 98.56 311 ALA A C 1
ATOM 2430 O O . ALA A 1 311 ? 30.636 -2.942 -46.924 1.00 98.56 311 ALA A O 1
ATOM 2431 N N . LEU A 1 312 ? 30.458 -2.186 -44.824 1.00 98.50 312 LEU A N 1
ATOM 2432 C CA . LEU A 1 312 ? 31.662 -1.349 -44.885 1.00 98.50 312 LEU A CA 1
ATOM 2433 C C . LEU A 1 312 ? 32.938 -2.174 -45.099 1.00 98.50 312 LEU A C 1
ATOM 2435 O O . LEU A 1 312 ? 33.808 -1.776 -45.872 1.00 98.50 312 LEU A O 1
ATOM 2439 N N . LYS A 1 313 ? 33.057 -3.338 -44.451 1.00 98.38 313 LYS A N 1
ATOM 2440 C CA . LYS A 1 313 ? 34.191 -4.251 -44.672 1.00 98.38 313 LYS A CA 1
ATOM 2441 C C . LYS A 1 313 ? 34.224 -4.795 -46.097 1.00 98.38 313 LYS A C 1
ATOM 2443 O O . LYS A 1 313 ? 35.302 -4.906 -46.674 1.00 98.38 313 LYS A O 1
ATOM 2448 N N . GLU A 1 314 ? 33.071 -5.140 -46.660 1.00 98.56 314 GLU A N 1
ATOM 2449 C CA . GLU A 1 314 ? 32.977 -5.596 -48.048 1.00 98.56 314 GLU A CA 1
ATOM 2450 C C . GLU A 1 314 ? 33.338 -4.483 -49.035 1.00 98.56 314 GLU A C 1
ATOM 2452 O O . GLU A 1 314 ? 34.118 -4.728 -49.956 1.00 98.56 314 GLU A O 1
ATOM 2457 N N . ALA A 1 315 ? 32.862 -3.256 -48.800 1.00 98.44 315 ALA A N 1
ATOM 2458 C CA . ALA A 1 315 ? 33.223 -2.083 -49.594 1.00 98.44 315 ALA A CA 1
ATOM 2459 C C . ALA A 1 315 ? 34.734 -1.797 -49.550 1.00 98.44 315 ALA A C 1
ATOM 2461 O O . ALA A 1 315 ? 35.353 -1.594 -50.593 1.00 98.44 315 ALA A O 1
ATOM 2462 N N . LEU A 1 316 ? 35.355 -1.859 -48.365 1.00 98.19 316 LEU A N 1
ATOM 2463 C CA . LEU A 1 316 ? 36.811 -1.731 -48.228 1.00 98.19 316 LEU A CA 1
ATOM 2464 C C . LEU A 1 316 ? 37.551 -2.828 -48.998 1.00 98.19 316 LEU A C 1
ATOM 2466 O O . LEU A 1 316 ? 38.492 -2.532 -49.726 1.00 98.19 316 LEU A O 1
ATOM 2470 N N . ARG A 1 317 ? 37.091 -4.081 -48.909 1.00 98.25 317 ARG A N 1
ATOM 2471 C CA . ARG A 1 317 ? 37.693 -5.205 -49.639 1.00 98.25 317 ARG A CA 1
ATOM 2472 C C . ARG A 1 317 ? 37.592 -5.044 -51.161 1.00 98.25 317 ARG A C 1
ATOM 2474 O O . ARG A 1 317 ? 38.487 -5.486 -51.880 1.00 98.25 317 ARG A O 1
ATOM 2481 N N . LEU A 1 318 ? 36.506 -4.450 -51.664 1.00 98.31 318 LEU A N 1
ATOM 2482 C CA . LEU A 1 318 ? 36.348 -4.119 -53.085 1.00 98.31 318 LEU A CA 1
ATOM 2483 C C . LEU A 1 318 ? 37.341 -3.034 -53.514 1.00 98.31 318 LEU A C 1
ATOM 2485 O O . LEU A 1 318 ? 38.071 -3.243 -54.480 1.00 98.31 318 LEU A O 1
ATOM 2489 N N . LEU A 1 319 ? 37.443 -1.944 -52.748 1.00 97.94 319 LEU A N 1
ATOM 2490 C CA . LEU A 1 319 ? 38.407 -0.868 -53.005 1.00 97.94 319 LEU A CA 1
ATOM 2491 C C . LEU A 1 319 ? 39.856 -1.367 -52.967 1.00 97.94 319 LEU A C 1
ATOM 2493 O O . LEU A 1 319 ? 40.666 -0.980 -53.805 1.00 97.94 319 LEU A O 1
ATOM 2497 N N . GLU A 1 320 ? 40.200 -2.239 -52.018 1.00 97.62 320 GLU A N 1
ATOM 2498 C CA . GLU A 1 320 ? 41.528 -2.858 -51.939 1.00 97.62 320 GLU A CA 1
ATOM 2499 C C . GLU A 1 320 ? 41.842 -3.698 -53.182 1.00 97.62 320 GLU A C 1
ATOM 2501 O O . GLU A 1 320 ? 42.964 -3.640 -53.692 1.00 97.62 320 GLU A O 1
ATOM 2506 N N . ARG A 1 321 ? 40.855 -4.442 -53.703 1.00 98.00 321 ARG A N 1
ATOM 2507 C CA . ARG A 1 321 ? 41.006 -5.215 -54.942 1.00 98.00 321 ARG A CA 1
ATOM 2508 C C . ARG A 1 321 ? 41.245 -4.299 -56.141 1.00 98.00 321 ARG A C 1
ATOM 2510 O O . ARG A 1 321 ? 42.235 -4.487 -56.842 1.00 98.00 321 ARG A O 1
ATOM 2517 N N . GLU A 1 322 ? 40.391 -3.299 -56.341 1.00 97.50 322 GLU A N 1
ATOM 2518 C CA . GLU A 1 322 ? 40.502 -2.350 -57.459 1.00 97.50 322 GLU A CA 1
ATOM 2519 C C . GLU A 1 322 ? 41.817 -1.561 -57.411 1.00 97.50 322 GLU A C 1
ATOM 2521 O O . GLU A 1 322 ? 42.493 -1.386 -58.422 1.00 97.50 322 GLU A O 1
ATOM 2526 N N . ASN A 1 323 ? 42.243 -1.124 -56.224 1.00 96.62 323 ASN A N 1
ATOM 2527 C CA . ASN A 1 323 ? 43.513 -0.419 -56.051 1.00 96.62 323 ASN A CA 1
ATOM 2528 C C . ASN A 1 323 ? 44.711 -1.341 -56.346 1.00 96.62 323 ASN A C 1
ATOM 2530 O O . ASN A 1 323 ? 45.701 -0.908 -56.937 1.00 96.62 323 ASN A O 1
ATOM 2534 N N . GLY A 1 324 ? 44.612 -2.627 -55.993 1.00 96.12 324 GLY A N 1
ATOM 2535 C CA . GLY A 1 324 ? 45.569 -3.652 -56.410 1.00 96.12 324 GLY A CA 1
ATOM 2536 C C . GLY A 1 324 ? 45.651 -3.797 -57.934 1.00 96.12 324 GLY A C 1
ATOM 2537 O O . GLY A 1 324 ? 46.752 -3.808 -58.490 1.00 96.12 324 GLY A O 1
ATOM 2538 N N . GLU A 1 325 ? 44.505 -3.832 -58.616 1.00 96.06 325 GLU A N 1
ATOM 2539 C CA . GLU A 1 325 ? 44.416 -3.908 -60.080 1.00 96.06 325 GLU A CA 1
ATOM 2540 C C . GLU A 1 325 ? 45.020 -2.668 -60.753 1.00 96.06 325 GLU A C 1
ATOM 2542 O O . GLU A 1 325 ? 45.906 -2.808 -61.599 1.00 96.06 325 GLU A O 1
ATOM 2547 N N . LEU A 1 326 ? 44.648 -1.457 -60.321 1.00 94.88 326 LEU A N 1
ATOM 2548 C CA . LEU A 1 326 ? 45.200 -0.198 -60.841 1.00 94.88 326 LEU A CA 1
ATOM 2549 C C . LEU A 1 326 ? 46.719 -0.108 -60.649 1.00 94.88 326 LEU A C 1
ATOM 2551 O O . LEU A 1 326 ? 47.442 0.292 -61.564 1.00 94.88 326 LEU A O 1
ATOM 2555 N N . ARG A 1 327 ? 47.228 -0.529 -59.484 1.00 94.44 327 ARG A N 1
ATOM 2556 C CA . ARG A 1 327 ? 48.675 -0.585 -59.219 1.00 94.44 327 ARG A CA 1
ATOM 2557 C C . ARG A 1 327 ? 49.387 -1.597 -60.110 1.00 94.44 327 ARG A C 1
ATOM 2559 O O . ARG A 1 327 ? 50.512 -1.338 -60.532 1.00 94.44 327 ARG A O 1
ATOM 2566 N N . SER A 1 328 ? 48.752 -2.729 -60.405 1.00 93.31 328 SER A N 1
ATOM 2567 C CA . SER A 1 328 ? 49.319 -3.740 -61.300 1.00 93.31 328 SER A CA 1
ATOM 2568 C C . SER A 1 328 ? 49.334 -3.286 -62.766 1.00 93.31 328 SER A C 1
ATOM 2570 O O . SER A 1 328 ? 50.350 -3.456 -63.436 1.00 93.31 328 SER A O 1
ATOM 2572 N N . ALA A 1 329 ? 48.271 -2.625 -63.239 1.00 90.06 329 ALA A N 1
ATOM 2573 C CA . ALA A 1 329 ? 48.169 -2.079 -64.593 1.00 90.06 329 ALA A CA 1
ATOM 2574 C C . ALA A 1 329 ? 49.119 -0.891 -64.827 1.00 90.06 329 ALA A C 1
ATOM 2576 O O . ALA A 1 329 ? 49.631 -0.700 -65.926 1.00 90.06 329 ALA A O 1
ATOM 2577 N N . SER A 1 330 ? 49.395 -0.113 -63.777 1.00 82.12 330 SER A N 1
ATOM 2578 C CA . SER A 1 330 ? 50.336 1.009 -63.794 1.00 82.12 330 SER A CA 1
ATOM 2579 C C . SER A 1 330 ? 51.807 0.584 -63.863 1.00 82.12 330 SER A C 1
ATOM 2581 O O . SER A 1 330 ? 52.662 1.461 -64.016 1.00 82.12 330 SER A O 1
ATOM 2583 N N . ARG A 1 331 ? 52.150 -0.704 -63.715 1.00 81.81 331 ARG A N 1
ATOM 2584 C CA . ARG A 1 331 ? 53.547 -1.145 -63.791 1.00 81.81 331 ARG A CA 1
ATOM 2585 C C . ARG A 1 331 ? 53.999 -1.046 -65.254 1.00 81.81 331 ARG A C 1
ATOM 2587 O O . ARG A 1 331 ? 53.539 -1.849 -66.065 1.00 81.81 331 ARG A O 1
ATOM 2594 N N . PRO A 1 332 ? 54.881 -0.096 -65.618 1.00 69.50 332 PRO A N 1
ATOM 2595 C CA . PRO A 1 332 ? 55.351 0.018 -66.989 1.00 69.50 332 PRO A CA 1
ATOM 2596 C C . PRO A 1 332 ? 56.055 -1.292 -67.321 1.00 69.50 332 PRO A C 1
ATOM 2598 O O . PRO A 1 332 ? 56.956 -1.700 -66.582 1.00 69.50 332 PRO A O 1
ATOM 2601 N N . GLN A 1 333 ? 55.634 -1.972 -68.388 1.00 65.94 333 GLN A N 1
ATOM 2602 C CA . GLN A 1 333 ? 56.441 -3.041 -68.959 1.00 65.94 333 GLN A CA 1
ATOM 2603 C C . GLN A 1 333 ? 57.775 -2.410 -69.346 1.00 65.94 333 GLN A C 1
ATOM 2605 O O . GLN A 1 333 ? 57.876 -1.716 -70.353 1.00 65.94 333 GLN A O 1
ATOM 2610 N N . THR A 1 334 ? 58.788 -2.593 -68.505 1.00 67.50 334 THR A N 1
ATOM 2611 C CA . THR A 1 334 ? 60.172 -2.361 -68.891 1.00 67.50 334 THR A CA 1
ATOM 2612 C C . THR A 1 334 ? 60.430 -3.288 -70.071 1.00 67.50 334 THR A C 1
ATOM 2614 O O . THR A 1 334 ? 60.346 -4.506 -69.875 1.00 67.50 334 THR A O 1
ATOM 2617 N N . PRO A 1 335 ? 60.658 -2.761 -71.287 1.00 66.75 335 PRO A N 1
ATOM 2618 C CA . PRO A 1 335 ? 60.948 -3.607 -72.428 1.00 66.75 335 PRO A CA 1
ATOM 2619 C C . PRO A 1 335 ? 62.213 -4.389 -72.091 1.00 66.75 335 PRO A C 1
ATOM 2621 O O . PRO A 1 335 ? 63.233 -3.801 -71.732 1.00 66.75 335 PRO A O 1
ATOM 2624 N N . ALA A 1 336 ? 62.111 -5.716 -72.129 1.00 62.28 336 ALA A N 1
ATOM 2625 C CA . ALA A 1 336 ? 63.263 -6.587 -72.013 1.00 62.28 336 ALA A CA 1
ATOM 2626 C C . ALA A 1 336 ? 64.216 -6.232 -73.158 1.00 62.28 336 ALA A C 1
ATOM 2628 O O . ALA A 1 336 ? 63.913 -6.448 -74.330 1.00 62.28 336 ALA A O 1
ATOM 2629 N N . SER A 1 337 ? 65.329 -5.597 -72.812 1.00 63.06 337 SER A N 1
ATOM 2630 C CA . SER A 1 337 ? 66.459 -5.421 -73.704 1.00 63.06 337 SER A CA 1
ATOM 2631 C C . SER A 1 337 ? 67.137 -6.781 -73.856 1.00 63.06 337 SER A C 1
ATOM 2633 O O . SER A 1 337 ? 67.891 -7.181 -72.969 1.00 63.06 337 SER A O 1
ATOM 2635 N N . ASP A 1 338 ? 66.824 -7.489 -74.941 1.00 63.94 338 ASP A N 1
ATOM 2636 C CA . ASP A 1 338 ? 67.638 -8.600 -75.436 1.00 63.94 338 ASP A CA 1
ATOM 2637 C C . ASP A 1 338 ? 69.010 -8.049 -75.846 1.00 63.94 338 ASP A C 1
ATOM 2639 O O . ASP A 1 338 ? 69.111 -7.220 -76.758 1.00 63.94 338 ASP A O 1
ATOM 2643 N N . ALA A 1 339 ? 70.050 -8.499 -75.146 1.00 52.72 339 ALA A N 1
ATOM 2644 C CA . ALA A 1 339 ? 71.448 -8.407 -75.551 1.00 52.72 339 ALA A CA 1
ATOM 2645 C C . ALA A 1 339 ? 72.210 -9.622 -75.017 1.00 52.72 339 ALA A C 1
ATOM 2647 O O . ALA A 1 339 ? 72.101 -9.889 -73.796 1.00 52.72 339 ALA A O 1
#